Protein AF-A0A496NB08-F1 (afdb_monomer_lite)

Radius of gyration: 23.5 Å; chains: 1; bounding box: 58×47×60 Å

Secondary structure (DSSP, 8-state):
-EEEEEETTTTEEEEEEE-----BTTBS------EEEE-EEE-TT-PBPP-EETTEEPPSEEEE-SSEEEEEEE---S--EEE-SGGG-SSS-------HHHHHHHHHH-S-HHHHHHHHHHHHHHHHHHHHHHHHHTPPP---HHHHHHHHHHHHTGGG-HHHHHHHHSPPPHHHHHTT-SS--HHHHHHHHHHHHHHHHHHTHHHHHHHHHH----S---SHHHHHHHHHHHHHHHHHTTSTTHHHHHHHHHHH--SHHHHHHHHHHHHHTT-TTHHHHHHHHHHHHTT-HHHHHHHHHHHHT---TTHHHHHHHHTT-TT--TT-HHHHHH-

Structure (mmCIF, N/CA/C/O backbone):
data_AF-A0A496NB08-F1
#
_entry.id   AF-A0A496NB08-F1
#
loop_
_atom_site.group_PDB
_atom_site.id
_atom_site.type_symbol
_atom_site.label_atom_id
_atom_site.label_alt_id
_atom_site.label_comp_id
_atom_site.label_asym_id
_atom_site.label_entity_id
_atom_site.label_seq_id
_atom_site.pdbx_PDB_ins_code
_atom_site.Cartn_x
_atom_site.Cartn_y
_atom_site.Cartn_z
_atom_site.occupancy
_atom_site.B_iso_or_equiv
_atom_site.auth_seq_id
_atom_site.auth_comp_id
_atom_site.auth_asym_id
_atom_site.auth_atom_id
_atom_site.pdbx_PDB_model_num
ATOM 1 N N . LEU A 1 1 ? -13.925 -8.226 15.687 1.00 92.88 1 LEU A N 1
ATOM 2 C CA . LEU A 1 1 ? -15.132 -7.468 15.305 1.00 92.88 1 LEU A CA 1
ATOM 3 C C . LEU A 1 1 ? -15.251 -6.280 16.234 1.00 92.88 1 LEU A C 1
ATOM 5 O O . LEU A 1 1 ? -15.136 -6.459 17.442 1.00 92.88 1 LEU A O 1
ATOM 9 N N . ILE A 1 2 ? -15.440 -5.092 15.683 1.00 97.38 2 ILE A N 1
ATOM 10 C CA . ILE A 1 2 ? -15.660 -3.863 16.430 1.00 97.38 2 ILE A CA 1
ATOM 11 C C . ILE A 1 2 ? -16.890 -3.173 15.849 1.00 97.38 2 ILE A C 1
ATOM 13 O O . ILE A 1 2 ? -17.039 -3.076 14.635 1.00 97.38 2 ILE A O 1
ATOM 17 N N . SER A 1 3 ? -17.757 -2.681 16.725 1.00 97.69 3 SER A N 1
ATOM 18 C CA . SER A 1 3 ? -18.898 -1.839 16.368 1.00 97.69 3 SER A CA 1
ATOM 19 C C . SER A 1 3 ? -18.989 -0.658 17.321 1.00 97.69 3 SER A C 1
ATOM 21 O O . SER A 1 3 ? -18.541 -0.748 18.466 1.00 97.69 3 SER A O 1
ATOM 23 N N . ASP A 1 4 ? -19.612 0.430 16.883 1.00 97.81 4 ASP A N 1
ATOM 24 C CA . ASP A 1 4 ? -19.785 1.617 17.711 1.00 97.81 4 ASP A CA 1
ATOM 25 C C . ASP A 1 4 ? -21.228 2.110 17.805 1.00 97.81 4 ASP A C 1
ATOM 27 O O . ASP A 1 4 ? -22.105 1.737 17.025 1.00 97.81 4 ASP A O 1
ATOM 31 N N . ALA A 1 5 ? -21.464 2.945 18.814 1.00 97.88 5 ALA A N 1
ATOM 32 C CA . ALA A 1 5 ? -22.677 3.729 18.956 1.00 97.88 5 ALA A CA 1
ATOM 33 C C . ALA A 1 5 ? -22.344 5.093 19.566 1.00 97.88 5 ALA A C 1
ATOM 35 O O . ALA A 1 5 ? -21.491 5.202 20.449 1.00 97.88 5 ALA A O 1
ATOM 36 N N . TYR A 1 6 ? -23.047 6.132 19.124 1.00 98.19 6 TYR A N 1
ATOM 37 C CA . TYR A 1 6 ? -22.942 7.475 19.683 1.00 98.19 6 TYR A CA 1
ATOM 38 C C . TYR A 1 6 ? -24.300 7.931 20.220 1.00 98.19 6 TYR A C 1
ATOM 40 O O . TYR A 1 6 ? -25.293 7.894 19.496 1.00 98.19 6 TYR A O 1
ATOM 48 N N . ASP A 1 7 ? -24.327 8.349 21.484 1.00 97.94 7 ASP A N 1
ATOM 49 C CA . ASP A 1 7 ? -25.487 8.928 22.155 1.00 97.94 7 ASP A CA 1
ATOM 50 C C . ASP A 1 7 ? -25.305 10.446 22.267 1.00 97.94 7 ASP A C 1
ATOM 52 O O . ASP A 1 7 ? -24.472 10.942 23.031 1.00 97.94 7 ASP A O 1
ATOM 56 N N . GLU A 1 8 ? -26.087 11.190 21.486 1.00 96.50 8 GLU A N 1
ATOM 57 C CA . GLU A 1 8 ? -26.047 12.653 21.463 1.00 96.50 8 GLU A CA 1
ATOM 58 C C . GLU A 1 8 ? -26.630 13.276 22.740 1.00 96.50 8 GLU A C 1
ATOM 60 O O . GLU A 1 8 ? -26.201 14.358 23.130 1.00 96.50 8 GLU A O 1
ATOM 65 N N . GLN A 1 9 ? -27.564 12.604 23.426 1.00 97.12 9 GLN A N 1
ATOM 66 C CA . GLN A 1 9 ? -28.195 13.144 24.636 1.00 97.12 9 GLN A CA 1
ATOM 67 C C . GLN A 1 9 ? -27.240 13.112 25.826 1.00 97.12 9 GLN A C 1
ATOM 69 O O . GLN A 1 9 ? -27.248 14.025 26.651 1.00 97.12 9 GLN A O 1
ATOM 74 N N . THR A 1 10 ? -26.424 12.061 25.919 1.00 96.75 10 THR A N 1
ATOM 75 C CA . THR A 1 10 ? -25.447 11.901 27.005 1.00 96.75 10 THR A CA 1
ATOM 76 C C . THR A 1 10 ? -24.029 12.297 26.600 1.00 96.75 10 THR A C 1
ATOM 78 O O . THR A 1 10 ? -23.138 12.298 27.448 1.00 96.75 10 THR A O 1
ATOM 81 N N . HIS A 1 11 ? -23.809 12.640 25.326 1.00 97.62 11 HIS A N 1
ATOM 82 C CA . HIS A 1 11 ? -22.488 12.880 24.739 1.00 97.62 11 HIS A CA 1
ATOM 83 C C . HIS A 1 11 ? -21.520 11.715 24.999 1.00 97.62 11 HIS A C 1
ATOM 85 O O . HIS A 1 11 ? -20.363 11.917 25.386 1.00 97.62 11 HIS A O 1
ATOM 91 N N . THR A 1 12 ? -22.016 10.490 24.799 1.00 98.19 12 THR A N 1
ATOM 92 C CA . THR A 1 12 ? -21.285 9.247 25.067 1.00 98.19 12 THR A CA 1
ATOM 93 C C . THR A 1 12 ? -21.038 8.483 23.777 1.00 98.19 12 THR A C 1
ATOM 95 O O . THR A 1 12 ? -21.970 8.138 23.054 1.00 98.19 12 THR A O 1
ATOM 98 N N . TYR A 1 13 ? -19.778 8.159 23.510 1.00 98.56 13 TYR A N 1
ATOM 99 C CA . TYR A 1 13 ? -19.390 7.226 22.460 1.00 98.56 13 TYR A CA 1
ATOM 100 C C . TYR A 1 13 ? -19.067 5.864 23.078 1.00 98.56 13 TYR A C 1
ATOM 102 O O . TYR A 1 13 ? -18.322 5.790 24.054 1.00 98.56 13 TYR A O 1
ATOM 110 N N . ARG A 1 14 ? -19.633 4.788 22.528 1.00 98.50 14 ARG A N 1
ATOM 111 C CA . ARG A 1 14 ? -19.424 3.412 22.990 1.00 98.50 14 ARG A CA 1
ATOM 112 C C . ARG A 1 14 ? -18.753 2.601 21.898 1.00 98.50 14 ARG A C 1
ATOM 114 O O . ARG A 1 14 ? -19.282 2.514 20.793 1.00 98.50 14 ARG A O 1
ATOM 121 N N . LEU A 1 15 ? -17.640 1.960 22.233 1.00 98.38 15 LEU A N 1
ATOM 122 C CA . LEU A 1 15 ? -16.947 1.014 21.369 1.00 98.38 15 LEU A CA 1
ATOM 123 C C . LEU A 1 15 ? -17.154 -0.399 21.914 1.00 98.38 15 LEU A C 1
ATOM 125 O O . LEU A 1 15 ? -16.697 -0.713 23.011 1.00 98.38 15 LEU A O 1
ATOM 129 N N . THR A 1 16 ? -17.842 -1.245 21.155 1.00 98.44 16 THR A N 1
ATOM 130 C CA . THR A 1 16 ? -17.985 -2.672 21.467 1.00 98.44 16 THR A CA 1
ATOM 131 C C . THR A 1 16 ? -16.906 -3.436 20.717 1.00 98.44 16 THR A C 1
ATOM 133 O O . THR A 1 16 ? -16.830 -3.353 19.492 1.00 98.44 16 THR A O 1
ATOM 136 N N . VAL A 1 17 ? -16.062 -4.158 21.447 1.00 98.44 17 VAL A N 1
ATOM 137 C CA . VAL A 1 17 ? -14.905 -4.878 20.914 1.00 98.44 17 VAL A CA 1
ATOM 138 C C . VAL A 1 17 ? -15.045 -6.359 21.229 1.00 98.44 17 VAL A C 1
ATOM 140 O O . VAL A 1 17 ? -15.165 -6.739 22.394 1.00 98.44 17 VAL A O 1
ATOM 143 N N . SER A 1 18 ? -14.964 -7.186 20.189 1.00 98.06 18 SER A N 1
ATOM 144 C CA . SER A 1 18 ? -14.981 -8.642 20.303 1.00 98.06 18 SER A CA 1
ATOM 145 C C . SER A 1 18 ? -13.730 -9.273 19.695 1.00 98.06 18 SER A C 1
ATOM 147 O O . SER A 1 18 ? -13.356 -8.964 18.553 1.00 98.06 18 SER A O 1
ATOM 149 N N . GLN A 1 19 ? -13.122 -10.212 20.425 1.00 97.81 19 GLN A N 1
ATOM 150 C CA . GLN A 1 19 ? -11.953 -10.976 19.981 1.00 97.81 19 GLN A CA 1
ATOM 151 C C . GLN A 1 19 ? -12.282 -12.446 19.701 1.00 97.81 19 GLN A C 1
ATOM 153 O O . GLN A 1 19 ? -13.112 -13.073 20.359 1.00 97.81 19 GLN A O 1
ATOM 158 N N . SER A 1 20 ? -11.603 -13.015 18.705 1.00 96.25 20 SER A N 1
ATOM 159 C CA . SER A 1 20 ? -11.692 -14.432 18.366 1.00 96.25 20 SER A CA 1
ATOM 160 C C . SER A 1 20 ? -10.424 -14.875 17.643 1.00 96.25 20 SER A C 1
ATOM 162 O O . SER A 1 20 ? -9.898 -14.143 16.807 1.00 96.25 20 SER A O 1
ATOM 164 N N . THR A 1 21 ? -9.945 -16.081 17.947 1.00 96.31 21 THR A N 1
ATOM 165 C CA . THR A 1 21 ? -8.880 -16.748 17.189 1.00 96.31 21 THR A CA 1
ATOM 166 C C . THR A 1 21 ? -9.457 -18.033 16.594 1.00 96.31 21 THR A C 1
ATOM 168 O O . THR A 1 21 ? -9.909 -18.886 17.361 1.00 96.31 21 THR A O 1
ATOM 171 N N . PRO A 1 22 ? -9.476 -18.199 15.258 1.00 94.12 22 PRO A N 1
ATOM 172 C CA . PRO A 1 22 ? -9.907 -19.448 14.638 1.00 94.12 22 PRO A CA 1
ATOM 173 C C . PRO A 1 22 ? -9.027 -20.641 15.063 1.00 94.12 22 PRO A C 1
ATOM 175 O O . PRO A 1 22 ? -7.833 -20.454 15.321 1.00 94.12 22 PRO A O 1
ATOM 178 N N . PRO A 1 23 ? -9.573 -21.871 15.105 1.00 96.44 23 PRO A N 1
ATOM 179 C CA . PRO A 1 23 ? -8.773 -23.082 15.265 1.00 96.44 23 PRO A CA 1
ATOM 180 C C . PRO A 1 23 ? -7.655 -23.164 14.219 1.00 96.44 23 PRO A C 1
ATOM 182 O O . PRO A 1 23 ? -7.859 -22.815 13.054 1.00 96.44 23 PRO A O 1
ATOM 185 N N . THR A 1 24 ? -6.486 -23.652 14.626 1.00 96.06 24 THR A N 1
ATOM 186 C CA . THR A 1 24 ? -5.351 -23.924 13.731 1.00 96.06 24 THR A CA 1
ATOM 187 C C . THR A 1 24 ? -5.074 -25.426 13.691 1.00 96.06 24 THR A C 1
ATOM 189 O O . THR A 1 24 ? -5.509 -26.162 14.574 1.00 96.06 24 THR A O 1
ATOM 192 N N . ALA A 1 25 ? -4.366 -25.905 12.662 1.00 96.06 25 ALA A N 1
ATOM 193 C CA . ALA A 1 25 ? -4.104 -27.339 12.473 1.00 96.06 25 ALA A CA 1
ATOM 194 C C . ALA A 1 25 ? -3.398 -27.996 13.675 1.00 96.06 25 ALA A C 1
ATOM 196 O O . ALA A 1 25 ? -3.601 -29.174 13.955 1.00 96.06 25 ALA A O 1
ATOM 197 N N . ASP A 1 26 ? -2.580 -27.222 14.380 1.00 96.06 26 ASP A N 1
ATOM 198 C CA . ASP A 1 26 ? -1.818 -27.605 15.564 1.00 96.06 26 ASP A CA 1
ATOM 199 C C . ASP A 1 26 ? -2.568 -27.365 16.887 1.00 96.06 26 ASP A C 1
ATOM 201 O O . ASP A 1 26 ? -2.178 -27.915 17.916 1.00 96.06 26 ASP A O 1
ATOM 205 N N . GLN A 1 27 ? -3.645 -26.571 16.888 1.00 95.81 27 GLN A N 1
ATOM 206 C CA . GLN A 1 27 ? -4.357 -26.204 18.109 1.00 95.81 27 GLN A CA 1
ATOM 207 C C . GLN A 1 27 ? -5.834 -25.881 17.848 1.00 95.81 27 GLN A C 1
ATOM 209 O O . GLN A 1 27 ? -6.186 -24.826 17.312 1.00 95.81 27 GLN A O 1
ATOM 214 N N . MET A 1 28 ? -6.709 -26.766 18.329 1.00 95.00 28 MET A N 1
ATOM 215 C CA . MET A 1 28 ? -8.161 -26.615 18.198 1.00 95.00 28 MET A CA 1
ATOM 216 C C . MET A 1 28 ? -8.767 -25.669 19.241 1.00 95.00 28 MET A C 1
ATOM 218 O O . MET A 1 28 ? -9.646 -24.876 18.913 1.00 95.00 28 MET A O 1
ATOM 222 N N . GLU A 1 29 ? -8.299 -25.737 20.489 1.00 95.06 29 GLU A N 1
ATOM 223 C CA . GLU A 1 29 ? -8.791 -24.893 21.582 1.00 95.06 29 GLU A CA 1
ATOM 224 C C . GLU A 1 29 ? -8.018 -23.575 21.642 1.00 95.06 29 GLU A C 1
ATOM 226 O O . GLU A 1 29 ? -6.793 -23.564 21.784 1.00 95.06 29 GLU A O 1
ATOM 231 N N . LYS A 1 30 ? -8.738 -22.454 21.557 1.00 95.69 30 LYS A N 1
ATOM 232 C CA . LYS A 1 30 ? -8.179 -21.101 21.638 1.00 95.69 30 LYS A CA 1
ATOM 233 C C . LYS A 1 30 ? -8.737 -20.382 22.863 1.00 95.69 30 LYS A C 1
ATOM 235 O O . LYS A 1 30 ? -9.889 -20.588 23.239 1.00 95.69 30 LYS A O 1
ATOM 240 N N . VAL A 1 31 ? -7.911 -19.540 23.473 1.00 95.56 31 VAL A N 1
ATOM 241 C CA . VAL A 1 31 ? -8.273 -18.710 24.630 1.00 95.56 31 VAL A CA 1
ATOM 242 C C . VAL A 1 31 ? -8.265 -17.238 24.236 1.00 95.56 31 VAL A C 1
ATOM 244 O O . VAL A 1 31 ? -7.607 -16.861 23.265 1.00 95.56 31 VAL A O 1
ATOM 247 N N . ASN A 1 32 ? -8.980 -16.412 24.999 1.00 96.75 32 ASN A N 1
ATOM 248 C CA . ASN A 1 32 ? -8.877 -14.964 24.861 1.00 96.75 32 ASN A CA 1
ATOM 249 C C . ASN A 1 32 ? -7.463 -14.513 25.231 1.00 96.75 32 ASN A C 1
ATOM 251 O O . ASN A 1 32 ? -6.857 -15.030 26.174 1.00 96.75 32 ASN A O 1
ATOM 255 N N . LEU A 1 33 ? -6.955 -13.544 24.484 1.00 97.94 33 LEU A N 1
ATOM 256 C CA . LEU A 1 33 ? -5.667 -12.919 24.722 1.00 97.94 33 LEU A CA 1
ATOM 257 C C . LEU A 1 33 ? -5.872 -11.578 25.426 1.00 97.94 33 LEU A C 1
ATOM 259 O O . LEU A 1 33 ? -6.964 -11.007 25.429 1.00 97.94 33 LEU A O 1
ATOM 263 N N . HIS A 1 34 ? -4.793 -11.059 26.002 1.00 98.44 34 HIS A N 1
ATOM 264 C CA . HIS A 1 34 ? -4.724 -9.662 26.406 1.00 98.44 34 HIS A CA 1
ATOM 265 C C . HIS A 1 34 ? -4.228 -8.853 25.207 1.00 98.44 34 HIS A C 1
ATOM 267 O O . HIS A 1 34 ? -3.044 -8.879 24.878 1.00 98.44 34 HIS A O 1
ATOM 273 N N . ILE A 1 35 ? -5.151 -8.169 24.538 1.00 98.50 35 ILE A N 1
ATOM 274 C CA . ILE A 1 35 ? -4.894 -7.380 23.334 1.00 98.50 35 ILE A CA 1
ATOM 275 C C . ILE A 1 35 ? -4.836 -5.894 23.730 1.00 98.50 35 ILE A C 1
ATOM 277 O O . ILE A 1 35 ? -5.859 -5.340 24.143 1.00 98.50 35 ILE A O 1
ATOM 281 N N . PRO A 1 36 ? -3.673 -5.226 23.628 1.00 98.38 36 PRO A N 1
ATOM 282 C CA . PRO A 1 36 ? -3.598 -3.774 23.748 1.00 98.38 36 PRO A CA 1
ATOM 283 C C . PRO A 1 36 ? -4.149 -3.131 22.469 1.00 98.38 36 PRO A C 1
ATOM 285 O O . PRO A 1 36 ? -3.531 -3.206 21.412 1.00 98.38 36 PRO A O 1
ATOM 288 N N . LEU A 1 37 ? -5.322 -2.506 22.560 1.00 98.31 37 LEU A N 1
ATOM 289 C CA . LEU A 1 37 ? -5.963 -1.814 21.444 1.00 98.31 37 LEU A CA 1
ATOM 290 C C . LEU A 1 37 ? -5.764 -0.306 21.602 1.00 98.31 37 LEU A C 1
ATOM 292 O O . LEU A 1 37 ? -6.499 0.350 22.341 1.00 98.31 37 LEU A O 1
ATOM 296 N N . LYS A 1 38 ? -4.764 0.249 20.915 1.00 98.38 38 LYS A N 1
ATOM 297 C CA . LYS A 1 38 ? -4.526 1.696 20.890 1.00 98.38 38 LYS A CA 1
ATOM 298 C C . LYS A 1 38 ? -5.531 2.388 19.969 1.00 98.38 38 LYS A C 1
ATOM 300 O O . LYS A 1 38 ? -5.698 1.965 18.825 1.00 98.38 38 LYS A O 1
ATOM 305 N N . ILE A 1 39 ? -6.178 3.447 20.449 1.00 98.12 39 ILE A N 1
ATOM 306 C CA . ILE A 1 39 ? -7.206 4.188 19.713 1.00 98.12 39 ILE A CA 1
ATOM 307 C C . ILE A 1 39 ? -6.977 5.703 19.749 1.00 98.12 39 ILE A C 1
ATOM 309 O O . ILE A 1 39 ? -6.300 6.239 20.622 1.00 98.12 39 ILE A O 1
ATOM 313 N N . ALA A 1 40 ? -7.610 6.419 18.830 1.00 98.00 40 ALA A N 1
ATOM 314 C CA . ALA A 1 40 ? -7.871 7.847 18.955 1.00 98.00 40 ALA A CA 1
ATOM 315 C C . ALA A 1 40 ? -9.256 8.167 18.384 1.00 98.00 40 ALA A C 1
ATOM 317 O O . ALA A 1 40 ? -9.752 7.452 17.519 1.00 98.00 40 ALA A O 1
ATOM 318 N N . LEU A 1 41 ? -9.888 9.236 18.863 1.00 97.94 41 LEU A N 1
ATOM 319 C CA . LEU A 1 41 ? -11.175 9.709 18.353 1.00 97.94 41 LEU A CA 1
ATOM 320 C C . LEU A 1 41 ? -10.983 11.107 17.770 1.00 97.94 41 LEU A C 1
ATOM 322 O O . LEU A 1 41 ? -10.369 11.951 18.419 1.00 97.94 41 LEU A O 1
ATOM 326 N N . TYR A 1 42 ? -11.516 11.357 16.580 1.00 97.56 42 TYR A N 1
ATOM 327 C CA . TYR A 1 42 ? -11.466 12.658 15.909 1.00 97.56 42 TYR A CA 1
ATOM 328 C C . TYR A 1 42 ? -12.882 13.186 15.688 1.00 97.56 42 TYR A C 1
ATOM 330 O O . TYR A 1 42 ? -13.784 12.404 15.410 1.00 97.56 42 TYR A O 1
ATOM 338 N N . ASP A 1 43 ? -13.112 14.491 15.811 1.00 94.69 43 ASP A N 1
ATOM 339 C CA . ASP A 1 43 ? -14.387 15.078 15.380 1.00 94.69 43 ASP A CA 1
ATOM 340 C C . ASP A 1 43 ? -14.436 15.273 13.852 1.00 94.69 43 ASP A C 1
ATOM 342 O O . ASP A 1 43 ? -13.456 15.063 13.137 1.00 94.69 43 ASP A O 1
ATOM 346 N N . ALA A 1 44 ? -15.581 15.731 13.341 1.00 90.00 44 ALA A N 1
ATOM 347 C CA . ALA A 1 44 ? -15.776 16.008 11.915 1.00 90.00 44 ALA A CA 1
ATOM 348 C C . ALA A 1 44 ? -14.843 17.100 11.343 1.00 90.00 44 ALA A C 1
ATOM 350 O O . ALA A 1 44 ? -14.760 17.260 10.127 1.00 90.00 44 ALA A O 1
ATOM 351 N N . LYS A 1 45 ? -14.162 17.876 12.197 1.00 91.31 45 LYS A N 1
ATOM 352 C CA . LYS A 1 45 ? -13.180 18.898 11.807 1.00 91.31 45 LYS A CA 1
ATOM 353 C C . LYS A 1 45 ? -11.738 18.396 11.924 1.00 91.31 45 LYS A C 1
ATOM 355 O O . LYS A 1 45 ? -10.824 19.163 11.634 1.00 91.31 45 LYS A O 1
ATOM 360 N N . GLY A 1 46 ? -11.537 17.145 12.340 1.00 92.12 46 GLY A N 1
ATOM 361 C CA . GLY A 1 46 ? -10.219 16.559 12.548 1.00 92.12 46 GLY A CA 1
ATOM 362 C C . GLY A 1 46 ? -9.603 16.854 13.914 1.00 92.12 46 GLY A C 1
ATOM 363 O O . GLY A 1 46 ? -8.435 16.549 14.126 1.00 92.12 46 GLY A O 1
ATOM 364 N N . THR A 1 47 ? -10.345 17.431 14.862 1.00 95.44 47 THR A N 1
ATOM 365 C CA . THR A 1 47 ? -9.817 17.685 16.207 1.00 95.44 47 THR A CA 1
ATOM 366 C C . THR A 1 47 ? -9.788 16.384 16.994 1.00 95.44 47 THR A C 1
ATOM 368 O O . THR A 1 47 ? -10.833 15.755 17.196 1.00 95.44 47 THR A O 1
ATOM 371 N N . LYS A 1 48 ? -8.611 15.994 17.492 1.00 96.50 48 LYS A N 1
ATOM 372 C CA . LYS A 1 48 ? -8.478 14.848 18.393 1.00 96.50 48 LYS A CA 1
ATOM 373 C C . LYS A 1 48 ? -9.239 15.098 19.699 1.00 96.50 48 LYS A C 1
ATOM 375 O O . LYS A 1 48 ? -9.032 16.106 20.373 1.00 96.50 48 LYS A O 1
ATOM 380 N N . GLN A 1 49 ? -10.114 14.167 20.053 1.00 96.69 49 GLN A N 1
ATOM 381 C CA . GLN A 1 49 ? -10.940 14.214 21.252 1.00 96.69 49 GLN A CA 1
ATOM 382 C C . GLN A 1 49 ? -10.187 13.635 22.452 1.00 96.69 49 GLN A C 1
ATOM 384 O O . GLN A 1 49 ? -9.406 12.687 22.332 1.00 96.69 49 GLN A O 1
ATOM 389 N N . MET A 1 50 ? -10.453 14.193 23.631 1.00 96.81 50 MET A N 1
ATOM 390 C CA . MET A 1 50 ? -9.936 13.661 24.887 1.00 96.81 50 MET A CA 1
ATOM 391 C C . MET A 1 50 ? -10.723 12.407 25.281 1.00 96.81 50 MET A C 1
ATOM 393 O O . MET A 1 50 ? -11.951 12.432 25.332 1.00 96.81 50 MET A O 1
ATOM 397 N N . LEU A 1 51 ? -10.018 11.315 25.577 1.00 97.94 51 LEU A N 1
ATOM 398 C CA . LEU A 1 51 ? -10.637 10.078 26.047 1.00 97.94 51 LEU A CA 1
ATOM 399 C C . LEU A 1 51 ? -10.857 10.182 27.553 1.00 97.94 51 LEU A C 1
ATOM 401 O O . LEU A 1 51 ? -9.898 10.290 28.313 1.00 97.94 51 LEU A O 1
ATOM 405 N N . GLN A 1 52 ? -12.109 10.167 27.990 1.00 97.38 52 GLN A N 1
ATOM 406 C CA . GLN A 1 52 ? -12.450 10.293 29.404 1.00 97.38 52 GLN A CA 1
ATOM 407 C C . GLN A 1 52 ? -13.706 9.498 29.745 1.00 97.38 52 GLN A C 1
ATOM 409 O O . GLN A 1 52 ? -14.561 9.290 28.888 1.00 97.38 52 GLN A O 1
ATOM 414 N N . HIS A 1 53 ? -13.859 9.126 31.009 1.00 96.50 53 HIS A N 1
ATOM 415 C CA . HIS A 1 53 ? -15.081 8.533 31.540 1.00 96.50 53 HIS A CA 1
ATOM 416 C C . HIS A 1 53 ? -15.417 9.207 32.869 1.00 96.50 53 HIS A C 1
ATOM 418 O O . HIS A 1 53 ? -14.597 9.254 33.779 1.00 96.50 53 HIS A O 1
ATOM 424 N N . ASN A 1 54 ? -16.612 9.796 32.964 1.00 93.62 54 ASN A N 1
ATOM 425 C CA . ASN A 1 54 ? -17.042 10.605 34.117 1.00 93.62 54 ASN A CA 1
ATOM 426 C C . ASN A 1 54 ? -16.055 11.723 34.525 1.00 93.62 54 ASN A C 1
ATOM 428 O O . ASN A 1 54 ? -15.940 12.059 35.700 1.00 93.62 54 ASN A O 1
ATOM 432 N N . GLY A 1 55 ? -15.364 12.318 33.546 1.00 91.75 55 GLY A N 1
ATOM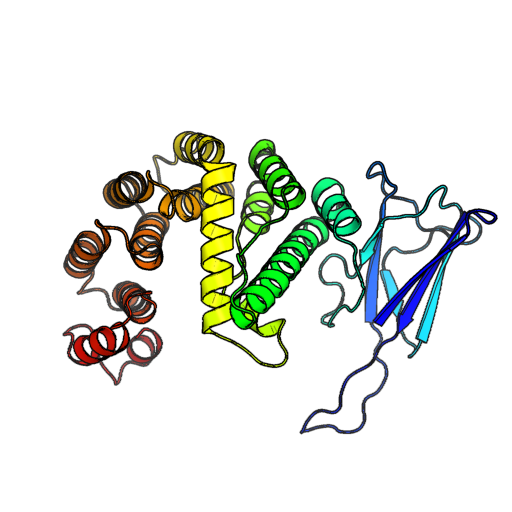 433 C CA . GLY A 1 55 ? -14.395 13.401 33.758 1.00 91.75 55 GLY A CA 1
ATOM 434 C C . GLY A 1 55 ? -12.983 12.939 34.133 1.00 91.75 55 GLY A C 1
ATOM 435 O O . GLY A 1 55 ? -12.088 13.773 34.245 1.00 91.75 55 GLY A O 1
ATOM 436 N N . GLU A 1 56 ? -12.757 11.635 34.293 1.00 96.31 56 GLU A N 1
ATOM 437 C CA . GLU A 1 56 ? -11.423 11.067 34.494 1.00 96.31 56 GLU A CA 1
ATOM 438 C C . GLU A 1 56 ? -10.787 10.717 33.149 1.00 96.31 56 GLU A C 1
ATOM 440 O O . GLU A 1 56 ? -11.427 10.098 32.298 1.00 96.31 56 GLU A O 1
ATOM 445 N N . LEU A 1 57 ? -9.524 11.106 32.958 1.00 96.88 57 LEU A N 1
ATOM 446 C CA . LEU A 1 57 ? -8.773 10.816 31.738 1.00 96.88 57 LEU A CA 1
ATOM 447 C C . LEU A 1 57 ? -8.513 9.308 31.617 1.00 96.88 57 LEU A C 1
ATOM 449 O O . LEU A 1 57 ? -8.006 8.679 32.547 1.00 96.88 57 LEU A O 1
ATOM 453 N N . LEU A 1 58 ? -8.813 8.747 30.449 1.00 96.81 58 LEU A N 1
ATOM 454 C CA . LEU A 1 58 ? -8.524 7.360 30.108 1.00 96.81 58 LEU A CA 1
ATOM 455 C C . LEU A 1 58 ? -7.225 7.252 29.304 1.00 96.81 58 LEU A C 1
ATOM 457 O O . LEU A 1 58 ? -6.841 8.167 28.576 1.00 96.81 58 LEU A O 1
ATOM 461 N N . SER A 1 59 ? -6.567 6.095 29.408 1.00 96.94 59 SER A N 1
ATOM 462 C CA . SER A 1 59 ? -5.498 5.732 28.476 1.00 96.94 59 SER A CA 1
ATOM 463 C C . SER A 1 59 ? -6.065 5.554 27.066 1.00 96.94 59 SER A C 1
ATOM 465 O O . SER A 1 59 ? -7.185 5.078 26.889 1.00 96.94 59 SER A O 1
ATOM 467 N N . ASP A 1 60 ? -5.263 5.899 26.062 1.00 96.69 60 ASP A N 1
ATOM 468 C CA . ASP A 1 60 ? -5.535 5.610 24.658 1.00 96.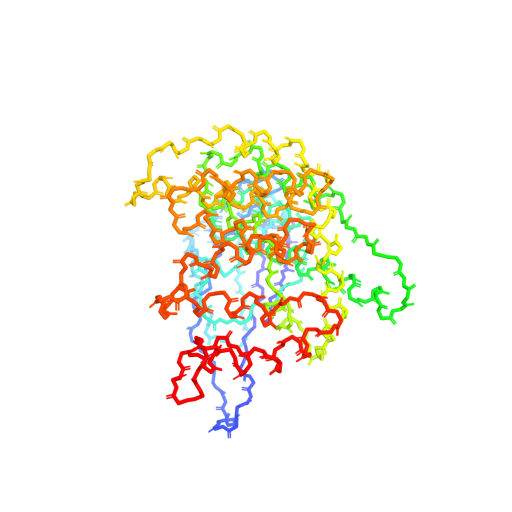69 60 ASP A CA 1
ATOM 469 C C . ASP A 1 60 ? -5.267 4.148 24.280 1.00 96.69 60 ASP A C 1
ATOM 471 O O . ASP A 1 60 ? -5.602 3.749 23.171 1.00 96.69 60 ASP A O 1
ATOM 475 N N . VAL A 1 61 ? -4.721 3.335 25.192 1.00 98.38 61 VAL A N 1
ATOM 476 C CA . VAL A 1 61 ? -4.520 1.892 25.022 1.00 98.38 61 VAL A CA 1
ATOM 477 C C . VAL A 1 61 ? -5.561 1.132 25.843 1.00 98.38 61 VAL A C 1
ATOM 479 O O . VAL A 1 61 ? -5.467 1.019 27.067 1.00 98.38 61 VAL A O 1
ATOM 482 N N . LEU A 1 62 ? -6.559 0.584 25.155 1.00 98.31 62 LEU A N 1
ATOM 483 C CA . LEU A 1 62 ? -7.623 -0.209 25.758 1.00 98.31 62 LEU A CA 1
ATOM 484 C C . LEU A 1 62 ? -7.136 -1.639 26.015 1.00 98.31 62 LEU A C 1
ATOM 486 O O . LEU A 1 62 ? -6.536 -2.272 25.147 1.00 98.31 62 LEU A O 1
ATOM 490 N N . ASN A 1 63 ? -7.418 -2.166 27.205 1.00 98.44 63 ASN A N 1
ATOM 491 C CA . ASN A 1 63 ? -7.077 -3.540 27.572 1.00 98.44 63 ASN A CA 1
ATOM 492 C C . ASN A 1 63 ? -8.220 -4.477 27.182 1.00 98.44 63 ASN A C 1
ATOM 494 O O . ASN A 1 63 ? -9.155 -4.658 27.959 1.00 98.44 63 ASN A O 1
ATOM 498 N N . VAL A 1 64 ? -8.144 -5.065 25.988 1.00 98.38 64 VAL A N 1
ATOM 499 C CA . VAL A 1 64 ? -9.142 -6.026 25.511 1.00 98.38 64 VAL A CA 1
ATOM 500 C C . VAL A 1 64 ? -8.754 -7.417 26.013 1.00 98.38 64 VAL A C 1
ATOM 502 O O . VAL A 1 64 ? -7.803 -8.023 25.523 1.00 98.38 64 VAL A O 1
ATOM 505 N N . THR A 1 65 ? -9.443 -7.903 27.039 1.00 98.12 65 THR A N 1
ATOM 506 C CA . THR A 1 65 ? -9.111 -9.134 27.780 1.00 98.12 65 THR A CA 1
ATOM 507 C C . THR A 1 65 ? -10.240 -10.159 27.781 1.00 98.12 65 THR A C 1
ATOM 509 O O . THR A 1 65 ? -9.988 -11.359 27.905 1.00 98.12 65 THR A O 1
ATOM 512 N N . GLU A 1 66 ? -11.487 -9.718 27.622 1.00 98.06 66 GLU A N 1
ATOM 513 C CA . GLU A 1 66 ? -12.636 -10.616 27.517 1.00 98.06 66 GLU A CA 1
ATOM 514 C C . GLU A 1 66 ? -13.012 -10.844 26.054 1.00 98.06 66 GLU A C 1
ATOM 516 O O . GLU A 1 66 ? -12.462 -10.232 25.137 1.00 98.06 66 GLU A O 1
ATOM 521 N N . LYS A 1 67 ? -13.945 -11.776 25.841 1.00 97.19 67 LYS A N 1
ATOM 522 C CA . LYS A 1 67 ? -14.432 -12.126 24.508 1.00 97.19 67 LYS A CA 1
ATOM 523 C C . LYS A 1 67 ? -15.162 -10.952 23.861 1.00 97.19 67 LYS A C 1
ATOM 525 O O . LYS A 1 67 ? -14.946 -10.709 22.681 1.00 97.19 67 LYS A O 1
ATOM 530 N N . ASP A 1 68 ? -15.994 -10.270 24.643 1.00 98.00 68 ASP A N 1
ATOM 531 C CA . ASP A 1 68 ? -16.856 -9.160 24.251 1.00 98.00 68 ASP A CA 1
ATOM 532 C C . ASP A 1 68 ? -16.767 -8.095 25.356 1.00 98.00 68 ASP A C 1
ATOM 534 O O . ASP A 1 68 ? -17.054 -8.399 26.512 1.00 98.00 68 ASP A O 1
ATOM 538 N N . GLN A 1 69 ? -16.338 -6.873 25.032 1.00 98.12 69 GLN A N 1
ATOM 539 C CA . GLN A 1 69 ? -16.187 -5.769 25.992 1.00 98.12 69 GLN A CA 1
ATOM 540 C C . GLN A 1 69 ? -16.691 -4.455 25.410 1.00 98.12 69 GLN A C 1
ATOM 542 O O . GLN A 1 69 ? -16.618 -4.229 24.204 1.00 98.12 69 GLN A O 1
ATOM 547 N N . VAL A 1 70 ? -17.175 -3.570 26.281 1.00 98.38 70 VAL A N 1
ATOM 548 C CA . VAL A 1 70 ? -17.619 -2.224 25.910 1.00 98.38 70 VAL A CA 1
ATOM 549 C C . VAL A 1 70 ? -16.737 -1.195 26.601 1.00 98.38 70 VAL A C 1
ATOM 551 O O . VAL A 1 70 ? -16.552 -1.245 27.815 1.00 98.38 70 VAL A O 1
ATOM 554 N N . PHE A 1 71 ? -16.228 -0.245 25.822 1.00 98.31 71 PHE A N 1
ATOM 555 C CA . PHE A 1 71 ? -15.497 0.921 26.306 1.00 98.31 71 PHE A CA 1
ATOM 556 C C . PHE A 1 71 ? -16.337 2.174 26.055 1.00 98.31 71 PHE A C 1
ATOM 558 O O . PHE A 1 71 ? -16.766 2.415 24.925 1.00 98.31 71 PHE A O 1
ATOM 565 N N . GLU A 1 72 ? -16.586 2.959 27.102 1.00 98.12 72 GLU A N 1
ATOM 566 C CA . GLU A 1 72 ? -17.391 4.181 27.032 1.00 98.12 72 GLU A CA 1
ATOM 567 C C . GLU A 1 72 ? -16.519 5.428 27.193 1.00 98.12 72 GLU A C 1
ATOM 569 O O . GLU A 1 72 ? -15.675 5.508 28.087 1.00 98.12 72 GLU A O 1
ATOM 574 N N . PHE A 1 73 ? -16.762 6.420 26.339 1.00 98.44 73 PHE A N 1
ATOM 575 C CA . PHE A 1 73 ? -16.062 7.700 26.326 1.00 98.44 73 PHE A CA 1
ATOM 576 C C . PHE A 1 73 ? -17.083 8.832 26.458 1.00 98.44 73 PHE A C 1
ATOM 578 O O . PHE A 1 73 ? -17.998 8.945 25.643 1.00 98.44 73 PHE A O 1
ATOM 585 N N . HIS A 1 74 ? -16.953 9.652 27.500 1.00 98.06 74 HIS A N 1
ATOM 586 C CA . HIS A 1 74 ? -17.892 10.718 27.864 1.00 98.06 74 HIS A CA 1
ATOM 587 C C . HIS A 1 74 ? -17.411 12.092 27.388 1.00 98.06 74 HIS A C 1
ATOM 589 O O . HIS A 1 74 ? -16.216 12.340 27.233 1.00 98.06 74 HIS A O 1
ATOM 595 N N . GLY A 1 75 ? -18.345 13.029 27.219 1.00 96.75 75 GLY A N 1
ATOM 596 C CA . GLY A 1 75 ? -18.034 14.398 26.797 1.00 96.75 75 GLY A CA 1
ATOM 597 C C . GLY A 1 75 ? -17.552 14.480 25.349 1.00 96.75 75 GLY A C 1
ATOM 598 O O . GLY A 1 75 ? -16.716 15.319 25.024 1.00 96.75 75 GLY A O 1
ATOM 599 N N . ILE A 1 76 ? -18.068 13.597 24.496 1.00 97.44 76 ILE A N 1
ATOM 600 C CA . ILE A 1 76 ? -17.827 13.590 23.056 1.00 97.44 76 ILE A CA 1
ATOM 601 C C . ILE A 1 76 ? -18.976 14.367 22.397 1.00 97.44 76 ILE A C 1
ATOM 603 O O . ILE A 1 76 ? -20.097 13.870 22.317 1.00 97.44 76 ILE A O 1
ATOM 607 N N . TYR A 1 77 ? -18.732 15.608 21.965 1.00 94.75 77 TYR A N 1
ATOM 608 C CA . TYR A 1 77 ? -19.768 16.553 21.495 1.00 94.75 77 TYR A CA 1
ATOM 609 C C . TYR A 1 77 ? -19.973 16.519 19.968 1.00 94.75 77 TYR A C 1
ATOM 611 O O . TYR A 1 77 ? -19.970 17.544 19.289 1.00 94.75 77 TYR A O 1
ATOM 619 N N . GLY A 1 78 ? -20.124 15.312 19.432 1.00 94.69 78 GLY A N 1
ATOM 620 C CA . GLY A 1 78 ? -20.399 15.002 18.031 1.00 94.69 78 GLY A CA 1
ATOM 621 C C . GLY A 1 78 ? -19.962 13.571 17.725 1.00 94.69 78 GLY A C 1
ATOM 622 O O . GLY A 1 78 ? -19.076 13.056 18.401 1.00 94.69 78 GLY A O 1
ATOM 623 N N . ARG A 1 79 ? -20.560 12.907 16.728 1.00 96.12 79 ARG A N 1
ATOM 624 C CA . ARG A 1 79 ? -20.153 11.535 16.378 1.00 96.12 79 ARG A CA 1
ATOM 625 C C . ARG A 1 79 ? -18.679 11.531 15.936 1.00 96.12 79 ARG A C 1
ATOM 627 O O . ARG A 1 79 ? -18.366 12.220 14.963 1.00 96.12 79 ARG A O 1
ATOM 634 N N . PRO A 1 80 ? -17.784 10.795 16.621 1.00 97.25 80 PRO A N 1
ATOM 635 C CA . PRO A 1 80 ? -16.371 10.805 16.282 1.00 97.25 80 PRO A CA 1
ATOM 636 C C . PRO A 1 80 ? -16.054 9.847 15.127 1.00 97.25 80 PRO A C 1
ATOM 638 O O . PRO A 1 80 ? -16.799 8.908 14.847 1.00 97.25 80 PRO A O 1
ATOM 641 N N . ILE A 1 81 ? -14.900 10.062 14.503 1.00 97.94 81 ILE A N 1
ATOM 642 C CA . ILE A 1 81 ? -14.224 9.134 13.600 1.00 97.94 81 ILE A CA 1
ATOM 643 C C . ILE A 1 81 ? -13.157 8.396 14.424 1.00 97.94 81 ILE A C 1
ATOM 645 O O . ILE A 1 81 ? -12.224 9.045 14.916 1.00 97.94 81 ILE A O 1
ATOM 649 N N . PRO A 1 82 ? -13.275 7.073 14.628 1.00 97.88 82 PRO A N 1
ATOM 650 C CA . PRO A 1 82 ? -12.301 6.326 15.412 1.00 97.88 82 PRO A CA 1
ATOM 651 C C . PRO A 1 82 ? -11.086 5.928 14.566 1.00 97.88 82 PRO A C 1
ATOM 653 O O . PRO A 1 82 ? -11.228 5.252 13.555 1.00 97.88 82 PRO A O 1
ATOM 656 N N . ALA A 1 83 ? -9.877 6.269 15.003 1.00 98.06 83 ALA A N 1
ATOM 657 C CA . ALA A 1 83 ? -8.659 5.576 14.593 1.00 98.06 83 ALA A CA 1
ATOM 658 C C . ALA A 1 83 ? -8.472 4.375 15.526 1.00 98.06 83 ALA A C 1
ATOM 660 O O . ALA A 1 83 ? -8.348 4.551 16.740 1.00 98.06 83 ALA A O 1
ATOM 661 N N . LEU A 1 84 ? -8.509 3.165 14.976 1.00 98.06 84 LEU A N 1
ATOM 662 C CA . LEU A 1 84 ? -8.430 1.917 15.729 1.00 98.06 84 LEU A CA 1
ATOM 663 C C . LEU A 1 84 ? -7.110 1.212 15.429 1.00 98.06 84 LEU A C 1
ATOM 665 O O . LEU A 1 84 ? -6.558 1.360 14.345 1.00 98.06 84 LEU A O 1
ATOM 669 N N . LEU A 1 85 ? -6.619 0.431 16.394 1.00 97.50 85 LEU A N 1
ATOM 670 C CA . LEU A 1 85 ? -5.381 -0.343 16.267 1.00 97.50 85 LEU A CA 1
ATOM 671 C C . LEU A 1 85 ? -4.165 0.522 15.864 1.00 97.50 85 LEU A C 1
ATOM 673 O O . LEU A 1 85 ? -3.279 0.061 15.147 1.00 97.50 85 LEU A O 1
ATOM 677 N N . CYS A 1 86 ? -4.098 1.764 16.362 1.00 97.38 86 CYS A N 1
ATOM 678 C CA . CYS A 1 86 ? -3.017 2.707 16.062 1.00 97.38 86 CYS A CA 1
ATOM 679 C C . CYS A 1 86 ? -1.638 2.078 16.319 1.00 97.38 86 CYS A C 1
ATOM 681 O O . CYS A 1 86 ? -1.466 1.322 17.282 1.00 97.38 86 CYS A O 1
ATOM 683 N N . ASP A 1 87 ? -0.661 2.420 15.474 1.00 96.75 87 ASP A N 1
ATOM 684 C CA . ASP A 1 87 ? 0.705 1.870 15.487 1.00 96.75 87 ASP A CA 1
ATOM 685 C C . ASP A 1 87 ? 0.767 0.334 15.439 1.00 96.75 87 ASP A C 1
ATOM 687 O O . ASP A 1 87 ? 1.698 -0.266 15.975 1.00 96.75 87 ASP A O 1
ATOM 691 N N . PHE A 1 88 ? -0.252 -0.308 14.851 1.00 96.25 88 PHE A N 1
ATOM 692 C CA . PHE A 1 88 ? -0.417 -1.762 14.854 1.00 96.25 88 PHE A CA 1
ATOM 693 C C . PHE A 1 88 ? -0.270 -2.360 16.265 1.00 96.25 88 PHE A C 1
ATOM 695 O O . PHE A 1 88 ? 0.424 -3.354 16.480 1.00 96.25 88 PHE A O 1
ATOM 702 N N . SER A 1 89 ? -0.905 -1.705 17.248 1.00 97.88 89 SER A N 1
ATOM 703 C CA . SER A 1 89 ? -0.736 -1.974 18.690 1.00 97.88 89 SER A CA 1
ATOM 704 C C . SER A 1 89 ? -0.854 -3.443 19.110 1.00 97.88 89 SER A C 1
ATOM 706 O O . SER A 1 89 ? -0.246 -3.833 20.107 1.00 97.88 89 SER A O 1
ATOM 708 N N . ALA A 1 90 ? -1.553 -4.273 18.334 1.00 97.62 90 ALA A N 1
ATOM 709 C CA . ALA A 1 90 ? -1.513 -5.722 18.452 1.00 97.62 90 ALA A CA 1
ATOM 710 C C . ALA A 1 90 ? -1.533 -6.399 17.066 1.00 97.62 90 ALA A C 1
ATOM 712 O O . ALA A 1 90 ? -2.186 -5.893 16.152 1.00 97.62 90 ALA A O 1
ATOM 713 N N . PRO A 1 91 ? -0.900 -7.580 16.907 1.00 96.25 91 PRO A N 1
ATOM 714 C CA . PRO A 1 91 ? -0.856 -8.313 15.643 1.00 96.25 91 PRO A CA 1
ATOM 715 C C . PRO A 1 91 ? -2.157 -9.090 15.388 1.00 96.25 91 PRO A C 1
ATOM 717 O O . PRO A 1 91 ? -2.188 -10.321 15.418 1.00 96.25 91 PRO A O 1
ATOM 720 N N . VAL A 1 92 ? -3.254 -8.367 15.173 1.00 95.19 92 VAL A N 1
ATOM 721 C CA . VAL A 1 92 ? -4.600 -8.922 14.975 1.00 95.19 92 VAL A CA 1
ATOM 722 C C . VAL A 1 92 ? -5.207 -8.432 13.665 1.00 95.19 92 VAL A C 1
ATOM 724 O O . VAL A 1 92 ? -4.832 -7.387 13.142 1.00 95.19 92 VAL A O 1
ATOM 727 N N . LYS A 1 93 ? -6.186 -9.175 13.138 1.00 93.00 93 LYS A N 1
ATOM 728 C CA . LYS A 1 93 ? -7.025 -8.685 12.040 1.00 93.00 93 LYS A CA 1
ATOM 729 C C . LYS A 1 93 ? -8.109 -7.779 12.617 1.00 93.00 93 LYS A C 1
ATOM 731 O O . LYS A 1 93 ? -8.953 -8.247 13.385 1.00 93.00 93 LYS A O 1
ATOM 736 N N . LEU A 1 94 ? -8.068 -6.500 12.260 1.00 94.81 94 LEU A N 1
ATOM 737 C CA . LEU A 1 94 ? -9.123 -5.547 12.582 1.00 94.81 94 LEU A CA 1
ATOM 738 C C . LEU A 1 94 ? -10.335 -5.805 11.679 1.00 94.81 94 LEU A C 1
ATOM 740 O O . LEU A 1 94 ? -10.194 -6.007 10.477 1.00 94.81 94 LEU A O 1
ATOM 744 N N . ASP A 1 95 ? -11.520 -5.805 12.276 1.00 95.00 95 ASP A N 1
ATOM 745 C CA . ASP A 1 95 ? -12.794 -5.969 11.577 1.00 95.00 95 ASP A CA 1
ATOM 746 C C . ASP A 1 95 ? -13.742 -4.889 12.094 1.00 95.00 95 ASP A C 1
ATOM 748 O O . ASP A 1 95 ? -14.322 -5.040 13.172 1.00 95.00 95 ASP A O 1
ATOM 752 N N . TYR A 1 96 ? -13.775 -3.767 11.379 1.00 97.00 96 TYR A N 1
ATOM 753 C CA . TYR A 1 96 ? -14.622 -2.604 11.619 1.00 97.00 96 TYR A CA 1
ATOM 754 C C . TYR A 1 96 ? -15.076 -2.071 10.258 1.00 97.00 96 TYR A C 1
ATOM 756 O O . TYR A 1 96 ? -14.264 -1.924 9.340 1.00 97.00 96 TYR A O 1
ATOM 764 N N . ASP A 1 97 ? -16.370 -1.793 10.134 1.00 95.25 97 ASP A N 1
ATOM 765 C CA . ASP A 1 97 ? -17.004 -1.394 8.877 1.00 95.25 97 ASP A CA 1
ATOM 766 C C . ASP A 1 97 ? -16.840 0.112 8.634 1.00 95.25 97 ASP A C 1
ATOM 768 O O . ASP A 1 97 ? -17.774 0.901 8.784 1.00 95.25 97 ASP A O 1
ATOM 772 N N . TYR A 1 98 ? -15.605 0.527 8.339 1.00 96.75 98 TYR A N 1
ATOM 773 C CA . TYR A 1 98 ? -15.305 1.922 8.038 1.00 96.75 98 TYR A CA 1
ATOM 774 C C . TYR A 1 98 ? -16.023 2.380 6.770 1.00 96.75 98 TYR A C 1
ATOM 776 O O . TYR A 1 98 ? -15.840 1.800 5.694 1.00 96.75 98 TYR A O 1
ATOM 784 N N . THR A 1 99 ? -16.736 3.502 6.865 1.00 95.50 99 THR A N 1
ATOM 785 C CA . THR A 1 99 ? -17.222 4.194 5.669 1.00 95.50 99 THR A CA 1
ATOM 786 C C . THR A 1 99 ? -16.069 4.889 4.948 1.00 95.50 99 THR A C 1
ATOM 788 O O . THR A 1 99 ? -15.051 5.250 5.552 1.00 95.50 99 THR A O 1
ATOM 791 N N . THR A 1 100 ? -16.231 5.126 3.648 1.00 95.50 100 THR A N 1
ATOM 792 C CA . THR A 1 100 ? -15.249 5.869 2.851 1.00 95.50 100 THR A CA 1
ATOM 793 C C . THR A 1 100 ? -14.991 7.260 3.441 1.00 95.50 100 THR A C 1
ATOM 795 O O . THR A 1 100 ? -13.842 7.678 3.538 1.00 95.50 100 THR A O 1
ATOM 798 N N . GLU A 1 101 ? -16.020 7.954 3.937 1.00 95.38 101 GLU A N 1
ATOM 799 C CA . GLU A 1 101 ? -15.882 9.274 4.567 1.00 95.38 101 GLU A CA 1
ATOM 800 C C . GLU A 1 101 ? -15.041 9.229 5.849 1.00 95.38 101 GLU A C 1
ATOM 802 O O . GLU A 1 101 ? -14.247 10.139 6.096 1.00 95.38 101 GLU A O 1
ATOM 807 N N . GLN A 1 102 ? -15.179 8.171 6.657 1.00 96.69 102 GLN A N 1
ATOM 808 C CA . GLN A 1 102 ? -14.355 7.982 7.852 1.00 96.69 102 GLN A CA 1
ATOM 809 C C . GLN A 1 102 ? -12.885 7.773 7.476 1.00 96.69 102 GLN A C 1
ATOM 811 O O . GLN A 1 102 ? -12.019 8.428 8.054 1.00 96.69 102 GLN A O 1
ATOM 816 N N . LEU A 1 103 ? -12.597 6.921 6.485 1.00 97.88 103 LEU A N 1
ATOM 817 C CA . LEU A 1 103 ? -11.226 6.680 6.023 1.00 97.88 103 LEU A CA 1
ATOM 818 C C . LEU A 1 103 ? -10.594 7.942 5.424 1.00 97.88 103 LEU A C 1
ATOM 820 O O . LEU A 1 103 ? -9.450 8.262 5.740 1.00 97.88 103 LEU A O 1
ATOM 824 N N . LEU A 1 104 ? -11.345 8.706 4.625 1.00 97.25 104 LEU A N 1
ATOM 825 C CA . LEU A 1 104 ? -10.898 10.002 4.104 1.00 97.25 104 LEU A CA 1
ATOM 826 C C . LEU A 1 104 ? -10.613 10.997 5.241 1.00 97.25 104 LEU A C 1
ATOM 828 O O . LEU A 1 104 ? -9.619 11.725 5.197 1.00 97.25 104 LEU A O 1
ATOM 832 N N . GLY A 1 105 ? -11.451 11.006 6.282 1.00 96.50 105 GLY A N 1
ATOM 833 C CA . GLY A 1 105 ? -11.230 11.795 7.491 1.00 96.50 105 GLY A CA 1
ATOM 834 C C . GLY A 1 105 ? -9.942 11.406 8.219 1.00 96.50 105 GLY A C 1
ATOM 835 O O . GLY A 1 105 ? -9.145 12.282 8.554 1.00 96.50 105 GLY A O 1
ATOM 836 N N . LEU A 1 106 ? -9.694 10.107 8.411 1.00 97.62 106 LEU A N 1
ATOM 837 C CA . LEU A 1 106 ? -8.465 9.602 9.032 1.00 97.62 106 LEU A CA 1
ATOM 838 C C . LEU A 1 106 ? -7.224 9.953 8.206 1.00 97.62 106 LEU A C 1
ATOM 840 O O . LEU A 1 106 ? -6.268 10.499 8.750 1.00 97.62 106 LEU A O 1
ATOM 844 N N . LEU A 1 107 ? -7.257 9.722 6.893 1.00 97.12 107 LEU A N 1
ATOM 845 C CA . LEU A 1 107 ? -6.163 10.052 5.978 1.00 97.12 107 LEU A CA 1
ATOM 846 C C . LEU A 1 107 ? -5.778 11.540 6.047 1.00 97.12 107 LEU A C 1
ATOM 848 O O . LEU A 1 107 ? -4.592 11.894 6.019 1.00 97.12 107 LEU A O 1
ATOM 852 N N . LYS A 1 108 ? -6.784 12.414 6.156 1.00 93.62 108 LYS A N 1
ATOM 853 C CA . LYS A 1 108 ? -6.604 13.866 6.182 1.00 93.62 108 LYS A CA 1
ATOM 854 C C . LYS A 1 108 ? -6.175 14.404 7.547 1.00 93.62 108 LYS A C 1
ATOM 856 O O . LYS A 1 108 ? -5.373 15.333 7.587 1.00 93.62 108 LYS A O 1
ATOM 861 N N . PHE A 1 109 ? -6.719 13.868 8.638 1.00 90.94 109 PHE A N 1
ATOM 862 C CA . PHE A 1 109 ? -6.659 14.527 9.946 1.00 90.94 109 PHE A CA 1
ATOM 863 C C . PHE A 1 109 ? -5.976 13.731 11.058 1.00 90.94 109 PHE A C 1
ATOM 865 O O . PHE A 1 109 ? -5.685 14.311 12.100 1.00 90.94 109 PHE A O 1
ATOM 872 N N . ALA A 1 110 ? -5.738 12.427 10.900 1.00 94.88 110 ALA A N 1
ATOM 873 C CA . ALA A 1 110 ? -5.187 11.649 12.001 1.00 94.88 110 ALA A CA 1
ATOM 874 C C . ALA A 1 110 ? -3.746 12.080 12.325 1.00 94.88 110 ALA A C 1
ATOM 876 O O . ALA A 1 110 ? -2.862 12.001 11.483 1.00 94.88 110 ALA A O 1
ATOM 877 N N . ASP A 1 111 ? -3.477 12.468 13.572 1.00 93.00 111 ASP A N 1
ATOM 878 C CA . ASP A 1 111 ? -2.104 12.755 14.028 1.00 93.00 111 ASP A CA 1
ATOM 879 C C . ASP A 1 111 ? -1.196 11.515 13.970 1.00 93.00 111 ASP A C 1
ATOM 881 O O . ASP A 1 111 ? 0.027 11.618 13.876 1.00 93.00 111 ASP A O 1
ATOM 885 N N . ASN A 1 112 ? -1.787 10.321 14.081 1.00 94.69 112 ASN A N 1
ATOM 886 C CA . ASN A 1 112 ? -1.050 9.069 14.038 1.00 94.69 112 ASN A CA 1
ATOM 887 C C . ASN A 1 112 ? -0.695 8.705 12.589 1.00 94.69 112 ASN A C 1
ATOM 889 O O . ASN A 1 112 ? -1.573 8.410 11.780 1.00 94.69 112 ASN A O 1
ATOM 893 N N . GLN A 1 113 ? 0.603 8.689 12.285 1.00 95.25 113 GLN A N 1
ATOM 894 C CA . GLN A 1 113 ? 1.116 8.426 10.938 1.00 95.25 113 GLN A CA 1
ATOM 895 C C . GLN A 1 113 ? 0.704 7.047 10.412 1.00 95.25 113 GLN A C 1
ATOM 897 O O . GLN A 1 113 ? 0.274 6.935 9.265 1.00 95.25 113 GLN A O 1
ATOM 902 N N . PHE A 1 114 ? 0.761 6.016 11.263 1.00 95.50 114 PHE A N 1
ATOM 903 C CA . PHE A 1 114 ? 0.319 4.672 10.898 1.00 95.50 114 PHE A CA 1
ATOM 904 C C . PHE A 1 114 ? -1.172 4.652 10.544 1.00 95.50 114 PHE A C 1
ATOM 906 O O . PHE A 1 114 ? -1.527 4.095 9.518 1.00 95.50 114 PHE A O 1
ATOM 913 N N . ALA A 1 115 ? -2.035 5.310 11.322 1.00 96.38 115 ALA A N 1
ATOM 914 C CA . ALA A 1 115 ? -3.469 5.371 11.040 1.00 96.38 115 ALA A CA 1
ATOM 915 C C . ALA A 1 115 ? -3.785 6.102 9.724 1.00 96.38 115 ALA A C 1
ATOM 917 O O . ALA A 1 115 ? -4.694 5.690 9.007 1.00 96.38 115 ALA A O 1
ATOM 918 N N . ARG A 1 116 ? -3.032 7.159 9.373 1.00 97.31 116 ARG A N 1
ATOM 919 C CA . ARG A 1 116 ? -3.167 7.820 8.059 1.00 97.31 116 ARG A CA 1
ATOM 920 C C . ARG A 1 116 ? -2.806 6.870 6.922 1.00 97.31 116 ARG A C 1
ATOM 922 O O . ARG A 1 116 ? -3.534 6.796 5.937 1.00 97.31 116 ARG A O 1
ATOM 929 N N . TRP A 1 117 ? -1.685 6.164 7.064 1.00 97.75 117 TRP A N 1
ATOM 930 C CA . TRP A 1 117 ? -1.238 5.172 6.092 1.00 97.75 117 TRP A CA 1
ATOM 931 C C . TRP A 1 117 ? -2.236 4.018 5.963 1.00 97.75 117 TRP A C 1
ATOM 933 O O . TRP A 1 117 ? -2.688 3.738 4.859 1.00 97.75 117 TRP A O 1
ATOM 943 N N . ASP A 1 118 ? -2.658 3.420 7.074 1.00 96.50 118 ASP A N 1
ATOM 944 C CA . ASP A 1 118 ? -3.592 2.293 7.094 1.00 96.50 118 ASP A CA 1
ATOM 945 C C . ASP A 1 118 ? -4.948 2.680 6.482 1.00 96.50 118 ASP A C 1
ATOM 947 O O . ASP A 1 118 ? -5.494 1.946 5.661 1.00 96.50 118 ASP A O 1
ATOM 951 N N . ALA A 1 119 ? -5.439 3.898 6.749 1.00 97.81 119 ALA A N 1
ATOM 952 C CA . ALA A 1 119 ? -6.643 4.415 6.103 1.00 97.81 119 ALA A CA 1
ATOM 953 C C . ALA A 1 119 ? -6.520 4.472 4.568 1.00 97.81 119 ALA A C 1
ATOM 955 O O . ALA A 1 119 ? -7.472 4.120 3.868 1.00 97.81 119 ALA A O 1
ATOM 956 N N . ALA A 1 120 ? -5.356 4.854 4.029 1.00 97.88 120 ALA A N 1
ATOM 957 C CA . ALA A 1 120 ? -5.103 4.806 2.588 1.00 97.88 120 ALA A CA 1
ATOM 958 C C . ALA A 1 120 ? -5.092 3.365 2.054 1.00 97.88 120 ALA A C 1
ATOM 960 O O . ALA A 1 120 ? -5.724 3.089 1.033 1.00 97.88 120 ALA A O 1
ATOM 961 N N . GLN A 1 121 ? -4.465 2.425 2.771 1.00 96.50 121 GLN A N 1
ATOM 962 C CA . GLN A 1 121 ? -4.460 1.006 2.389 1.00 96.50 121 GLN A CA 1
ATOM 963 C C . GLN A 1 121 ? -5.879 0.422 2.350 1.00 96.50 121 GLN A C 1
ATOM 965 O O . GLN A 1 121 ? -6.229 -0.325 1.429 1.00 96.50 121 GLN A O 1
ATOM 970 N N . MET A 1 122 ? -6.722 0.792 3.316 1.00 96.31 122 MET A N 1
ATOM 971 C CA . MET A 1 122 ? -8.128 0.394 3.357 1.00 96.31 122 MET A CA 1
ATOM 972 C C . MET A 1 122 ? -8.923 0.998 2.195 1.00 96.31 122 MET A C 1
ATOM 974 O O . MET A 1 122 ? -9.676 0.266 1.553 1.00 96.31 122 MET A O 1
ATOM 978 N N . LEU A 1 123 ? -8.714 2.280 1.868 1.00 97.81 123 LEU A N 1
ATOM 979 C CA . LEU A 1 123 ? -9.324 2.920 0.694 1.00 97.81 123 LEU A CA 1
ATOM 980 C C . LEU A 1 123 ? -8.926 2.203 -0.602 1.00 97.81 123 LEU A C 1
ATOM 982 O O . LEU A 1 123 ? -9.797 1.825 -1.382 1.00 97.81 123 LEU A O 1
ATOM 986 N N . PHE A 1 124 ? -7.634 1.929 -0.809 1.00 98.06 124 PHE A N 1
ATOM 987 C CA . PHE A 1 124 ? -7.176 1.178 -1.981 1.00 98.06 124 PHE A CA 1
ATOM 988 C C . PHE A 1 124 ? -7.784 -0.222 -2.050 1.00 98.06 124 PHE A C 1
ATOM 990 O O . PHE A 1 124 ? -8.166 -0.677 -3.125 1.00 98.06 124 PHE A O 1
ATOM 997 N N . THR A 1 125 ? -7.913 -0.901 -0.912 1.00 96.25 125 THR A N 1
ATOM 998 C CA . THR A 1 125 ? -8.521 -2.234 -0.850 1.00 96.25 125 THR A CA 1
ATOM 999 C C . THR A 1 125 ? -10.016 -2.194 -1.178 1.00 96.25 125 THR A C 1
ATOM 1001 O O . THR A 1 125 ? -10.510 -3.094 -1.858 1.00 96.25 125 THR A O 1
ATOM 1004 N N . GLN A 1 126 ? -10.746 -1.163 -0.734 1.00 96.00 126 GLN A N 1
ATOM 1005 C CA . GLN A 1 126 ? -12.158 -0.964 -1.082 1.00 96.00 126 GLN A CA 1
ATOM 1006 C C . GLN A 1 126 ? -12.332 -0.738 -2.592 1.00 96.00 126 GLN A C 1
ATOM 1008 O O . GLN A 1 126 ? -13.134 -1.430 -3.223 1.00 96.00 126 GLN A O 1
ATOM 1013 N N . GLU A 1 127 ? -11.537 0.161 -3.178 1.00 97.56 127 GLU A N 1
ATOM 1014 C CA . GLU A 1 127 ? -11.540 0.445 -4.620 1.00 97.56 127 GLU A CA 1
ATOM 1015 C C . GLU A 1 127 ? -11.176 -0.796 -5.448 1.00 97.56 127 GLU A C 1
ATOM 1017 O O . GLU A 1 127 ? -11.854 -1.122 -6.426 1.00 97.56 127 GLU A O 1
ATOM 1022 N N . LEU A 1 128 ? -10.150 -1.546 -5.036 1.00 97.56 128 LEU A N 1
ATOM 1023 C CA . LEU A 1 128 ? -9.747 -2.761 -5.736 1.00 97.56 128 LEU A CA 1
ATOM 1024 C C . LEU A 1 128 ? -10.831 -3.840 -5.661 1.00 97.56 128 LEU A C 1
ATOM 1026 O O . LEU A 1 128 ? -11.175 -4.424 -6.682 1.00 97.56 128 LEU A O 1
ATOM 1030 N N . ARG A 1 129 ? -11.407 -4.105 -4.481 1.00 96.25 129 ARG A N 1
ATOM 1031 C CA . ARG A 1 129 ? -12.483 -5.102 -4.339 1.00 96.25 129 ARG A CA 1
ATOM 1032 C C . ARG A 1 129 ? -13.681 -4.780 -5.226 1.00 96.25 129 ARG A C 1
ATOM 1034 O O . ARG A 1 129 ? -14.232 -5.700 -5.830 1.00 96.25 129 ARG A O 1
ATOM 1041 N N . ARG A 1 130 ? -14.057 -3.500 -5.334 1.00 96.94 130 ARG A N 1
ATOM 1042 C CA . ARG A 1 130 ? -15.121 -3.058 -6.248 1.00 96.94 130 ARG A CA 1
ATOM 1043 C C . ARG A 1 130 ? -14.760 -3.372 -7.700 1.00 96.94 130 ARG A C 1
ATOM 1045 O O . ARG A 1 130 ? -15.550 -3.998 -8.399 1.00 96.94 130 ARG A O 1
ATOM 1052 N N . ASN A 1 131 ? -13.544 -3.039 -8.125 1.00 98.19 131 ASN A N 1
ATOM 1053 C CA . ASN A 1 131 ? -13.102 -3.276 -9.499 1.00 98.19 131 ASN A CA 1
ATOM 1054 C C . ASN A 1 131 ? -12.901 -4.763 -9.836 1.00 98.19 131 ASN A C 1
ATOM 1056 O O . ASN A 1 131 ? -13.239 -5.180 -10.938 1.00 98.19 131 ASN A O 1
ATOM 1060 N N . VAL A 1 132 ? -12.451 -5.600 -8.899 1.00 98.06 132 VAL A N 1
ATOM 1061 C CA . VAL A 1 132 ? -12.423 -7.063 -9.092 1.00 98.06 132 VAL A CA 1
ATOM 1062 C C . VAL A 1 132 ? -13.844 -7.605 -9.285 1.00 98.06 132 VAL A C 1
ATOM 1064 O O . VAL A 1 132 ? -14.071 -8.444 -10.155 1.00 98.06 132 VAL A O 1
ATOM 1067 N N . ALA A 1 133 ? -14.827 -7.098 -8.533 1.00 97.50 133 ALA A N 1
ATOM 1068 C CA . ALA A 1 133 ? -16.224 -7.478 -8.730 1.00 97.50 133 ALA A CA 1
ATOM 1069 C C . ALA A 1 133 ? -16.760 -7.025 -10.101 1.00 97.50 133 ALA A C 1
ATOM 1071 O O . ALA A 1 133 ? -17.463 -7.800 -10.751 1.00 97.50 133 ALA A O 1
ATOM 1072 N N . HIS A 1 134 ? -16.411 -5.817 -10.561 1.00 98.19 134 HIS A N 1
ATOM 1073 C CA . HIS A 1 134 ? -16.752 -5.352 -11.911 1.00 98.19 134 HIS A CA 1
ATOM 1074 C C . HIS A 1 134 ? -16.110 -6.239 -12.987 1.00 98.19 134 HIS A C 1
ATOM 1076 O O . HIS A 1 134 ? -16.794 -6.652 -13.919 1.00 98.19 134 HIS A O 1
ATOM 1082 N N . PHE A 1 135 ? -14.836 -6.619 -12.826 1.00 98.12 135 PHE A N 1
ATOM 1083 C CA . PHE A 1 135 ? -14.129 -7.510 -13.756 1.00 98.12 135 PHE A CA 1
ATOM 1084 C C . PHE A 1 135 ? -14.879 -8.832 -13.943 1.00 98.12 135 PHE A C 1
ATOM 1086 O O . PHE A 1 135 ? -15.169 -9.241 -15.065 1.00 98.12 135 PHE A O 1
ATOM 1093 N N . GLN A 1 136 ? -15.264 -9.465 -12.832 1.00 97.12 136 GLN A N 1
ATOM 1094 C CA . GLN A 1 136 ? -15.984 -10.742 -12.827 1.00 97.12 136 GLN A CA 1
ATOM 1095 C C . GLN A 1 136 ? -17.375 -10.653 -13.470 1.00 97.12 136 GLN A C 1
ATOM 1097 O O . GLN A 1 136 ? -17.893 -11.654 -13.966 1.00 97.12 136 GLN A O 1
ATOM 1102 N N . GLN A 1 137 ? -17.978 -9.464 -13.468 1.00 97.62 137 GLN A N 1
ATOM 1103 C CA . GLN A 1 137 ? -19.287 -9.190 -14.063 1.00 97.62 137 GLN A CA 1
ATOM 1104 C C . GLN A 1 137 ? -19.194 -8.644 -15.499 1.00 97.62 137 GLN A C 1
ATOM 1106 O O . GLN A 1 137 ? -20.221 -8.500 -16.162 1.00 97.62 137 GLN A O 1
ATOM 1111 N N . GLY A 1 138 ? -17.985 -8.373 -16.007 1.00 97.56 138 GLY A N 1
ATOM 1112 C CA . GLY A 1 138 ? -17.778 -7.719 -17.302 1.00 97.56 138 GLY A CA 1
ATOM 1113 C C . GLY A 1 138 ? -18.217 -6.249 -17.319 1.00 97.56 138 GLY A C 1
ATOM 1114 O O . GLY A 1 138 ? -18.590 -5.729 -18.371 1.00 97.56 138 GLY A O 1
ATOM 1115 N N . GLU A 1 139 ? -18.216 -5.594 -16.160 1.00 98.19 139 GLU A N 1
ATOM 1116 C CA . GLU A 1 139 ? -18.579 -4.190 -15.983 1.00 98.19 139 GLU A CA 1
ATOM 1117 C C . GLU A 1 139 ? -17.358 -3.272 -16.126 1.00 98.19 139 GLU A C 1
ATOM 1119 O O . GLU A 1 139 ? -16.205 -3.701 -16.051 1.00 98.19 139 GLU A O 1
ATOM 1124 N N . ALA A 1 140 ? -17.613 -1.983 -16.354 1.00 97.88 140 ALA A N 1
ATOM 1125 C CA . ALA A 1 140 ? -16.548 -0.999 -16.473 1.00 97.88 140 ALA A CA 1
ATOM 1126 C C . ALA A 1 140 ? -15.913 -0.709 -15.107 1.00 97.88 140 ALA A C 1
ATOM 1128 O O . ALA A 1 140 ? -16.604 -0.583 -14.097 1.00 97.88 140 ALA A O 1
ATOM 1129 N N . PHE A 1 141 ? -14.595 -0.546 -15.093 1.00 98.44 141 PHE A N 1
ATOM 1130 C CA . PHE A 1 141 ? -13.880 -0.099 -13.906 1.00 98.44 141 PHE A CA 1
ATOM 1131 C C . PHE A 1 141 ? -14.132 1.377 -13.597 1.00 98.44 141 PHE A C 1
ATOM 1133 O O . PHE A 1 141 ? -14.366 2.189 -14.495 1.00 98.44 141 PHE A O 1
ATOM 1140 N N . ASP A 1 142 ? -14.043 1.725 -12.318 1.00 97.44 142 ASP A N 1
ATOM 1141 C CA . ASP A 1 142 ? -14.184 3.085 -11.814 1.00 97.44 142 ASP A CA 1
ATOM 1142 C C . ASP A 1 142 ? -13.322 3.316 -10.564 1.00 97.44 142 ASP A C 1
ATOM 1144 O O . ASP A 1 142 ? -12.928 2.388 -9.858 1.00 97.44 142 ASP A O 1
ATOM 1148 N N . ILE A 1 143 ? -13.011 4.578 -10.278 1.00 97.00 143 ILE A N 1
ATOM 1149 C CA . ILE A 1 143 ? -12.318 4.980 -9.052 1.00 97.00 143 ILE A CA 1
ATOM 1150 C C . ILE A 1 143 ? -13.007 6.205 -8.455 1.00 97.00 143 ILE A C 1
ATOM 1152 O O . ILE A 1 143 ? -13.427 7.101 -9.192 1.00 97.00 143 ILE A O 1
ATOM 1156 N N . SER A 1 144 ? -13.145 6.250 -7.128 1.00 97.19 144 SER A N 1
ATOM 1157 C CA . SER A 1 144 ? -13.807 7.373 -6.459 1.00 97.19 144 SER A CA 1
ATOM 1158 C C . SER A 1 144 ? -13.063 8.704 -6.688 1.00 97.19 144 SER A C 1
ATOM 1160 O O . SER A 1 144 ? -11.869 8.803 -6.375 1.00 97.19 144 SER A O 1
ATOM 1162 N N . PRO A 1 145 ? -13.753 9.767 -7.153 1.00 97.56 145 PRO A N 1
ATOM 1163 C CA . PRO A 1 145 ? -13.173 11.108 -7.253 1.00 97.56 145 PRO A CA 1
ATOM 1164 C C . PRO A 1 145 ? -12.687 11.666 -5.909 1.00 97.56 145 PRO A C 1
ATOM 1166 O O . PRO A 1 145 ? -11.707 12.415 -5.869 1.00 97.56 145 PRO A O 1
ATOM 1169 N N . ASP A 1 146 ? -13.335 11.289 -4.804 1.00 97.44 146 ASP A N 1
ATOM 1170 C CA . ASP A 1 146 ? -12.951 11.735 -3.462 1.00 97.44 146 ASP A CA 1
ATOM 1171 C C . ASP A 1 146 ? -11.633 11.089 -3.019 1.00 97.44 146 ASP A C 1
ATOM 1173 O O . ASP A 1 146 ? -10.782 11.757 -2.430 1.00 97.44 146 ASP A O 1
ATOM 1177 N N . VAL A 1 147 ? -11.419 9.814 -3.373 1.00 97.88 147 VAL A N 1
ATOM 1178 C CA . VAL A 1 147 ? -10.140 9.121 -3.149 1.00 97.88 147 VAL A CA 1
ATOM 1179 C C . VAL A 1 147 ? -9.036 9.784 -3.966 1.00 97.88 147 VAL A C 1
ATOM 1181 O O . VAL A 1 147 ? -8.003 10.145 -3.407 1.00 97.88 147 VAL A O 1
ATOM 1184 N N . LEU A 1 148 ? -9.267 10.035 -5.258 1.00 98.38 148 LEU A N 1
ATOM 1185 C CA . LEU A 1 148 ? -8.305 10.740 -6.112 1.00 98.38 148 LEU A CA 1
ATOM 1186 C C . LEU A 1 148 ? -7.948 12.131 -5.562 1.00 98.38 148 LEU A C 1
ATOM 1188 O O . LEU A 1 148 ? -6.775 12.503 -5.510 1.00 98.38 148 LEU A O 1
ATOM 1192 N N . THR A 1 149 ? -8.944 12.880 -5.087 1.00 98.19 149 THR A N 1
ATOM 1193 C CA . THR A 1 149 ? -8.747 14.200 -4.470 1.00 98.19 149 THR A CA 1
ATOM 1194 C C . THR A 1 149 ? -7.951 14.107 -3.166 1.00 98.19 149 THR A C 1
ATOM 1196 O O . THR A 1 149 ? -7.089 14.948 -2.911 1.00 98.19 149 THR A O 1
ATOM 1199 N N . ALA A 1 150 ? -8.182 13.081 -2.345 1.00 97.88 150 ALA A N 1
ATOM 1200 C CA . ALA A 1 150 ? -7.403 12.872 -1.129 1.00 97.88 150 ALA A CA 1
ATOM 1201 C C . ALA A 1 150 ? -5.936 12.530 -1.425 1.00 97.88 150 ALA A C 1
ATOM 1203 O O . ALA A 1 150 ? -5.045 13.076 -0.774 1.00 97.88 150 ALA A O 1
ATOM 1204 N N . LEU A 1 151 ? -5.666 11.693 -2.433 1.00 98.38 151 LEU A N 1
ATOM 1205 C CA . LEU A 1 151 ? -4.298 11.396 -2.871 1.00 98.38 151 LEU A CA 1
ATOM 1206 C C . LEU A 1 151 ? -3.602 12.646 -3.426 1.00 98.38 151 LEU A C 1
ATOM 1208 O O . LEU A 1 151 ? -2.445 12.891 -3.088 1.00 98.38 151 LEU A O 1
ATOM 1212 N N . ALA A 1 152 ? -4.311 13.476 -4.202 1.00 98.38 152 ALA A N 1
ATOM 1213 C CA . ALA A 1 152 ? -3.792 14.768 -4.655 1.00 98.38 152 ALA A CA 1
ATOM 1214 C C . ALA A 1 152 ? -3.393 15.652 -3.472 1.00 98.38 152 ALA A C 1
ATOM 1216 O O . ALA A 1 152 ? -2.283 16.171 -3.438 1.00 98.38 152 ALA A O 1
ATOM 1217 N N . HIS A 1 153 ? -4.248 15.747 -2.452 1.00 97.56 153 HIS A N 1
ATOM 1218 C CA . HIS A 1 153 ? -3.949 16.532 -1.259 1.00 97.56 153 HIS A CA 1
ATOM 1219 C C . HIS A 1 153 ? -2.707 16.024 -0.506 1.00 97.56 153 HIS A C 1
ATOM 1221 O O . HIS A 1 153 ? -1.908 16.830 -0.026 1.00 97.56 153 HIS A O 1
ATOM 1227 N N . VAL A 1 154 ? -2.510 14.704 -0.415 1.00 98.12 154 VAL A N 1
ATOM 1228 C CA . VAL A 1 154 ? -1.289 14.120 0.168 1.00 98.12 154 VAL A CA 1
ATOM 1229 C C . VAL A 1 154 ? -0.064 14.483 -0.672 1.00 98.12 154 VAL A C 1
ATOM 1231 O O . VAL A 1 154 ? 0.946 14.914 -0.117 1.00 98.12 154 VAL A O 1
ATOM 1234 N N . LEU A 1 155 ? -0.157 14.358 -1.998 1.00 98.19 155 LEU A N 1
ATOM 1235 C CA . LEU A 1 155 ? 0.930 14.674 -2.924 1.00 98.19 155 LEU A CA 1
ATOM 1236 C C . LEU A 1 155 ? 1.298 16.166 -2.902 1.00 98.19 155 LEU A C 1
ATOM 1238 O O . LEU A 1 155 ? 2.476 16.505 -2.903 1.00 98.19 155 LEU A O 1
ATOM 1242 N N . GLU A 1 156 ? 0.320 17.067 -2.825 1.00 97.31 156 GLU A N 1
ATOM 1243 C CA . GLU A 1 156 ? 0.538 18.515 -2.698 1.00 97.31 156 GLU A CA 1
ATOM 1244 C C . GLU A 1 156 ? 1.289 18.887 -1.413 1.00 97.31 156 GLU A C 1
ATOM 1246 O O . GLU A 1 156 ? 2.067 19.840 -1.407 1.00 97.31 156 GLU A O 1
ATOM 1251 N N . ASN A 1 157 ? 1.074 18.130 -0.334 1.00 96.81 157 ASN A N 1
ATOM 1252 C CA . ASN A 1 157 ? 1.629 18.391 0.995 1.00 96.81 157 ASN A CA 1
ATOM 1253 C C . ASN A 1 157 ? 2.782 17.442 1.362 1.00 96.81 157 ASN A C 1
ATOM 1255 O O . ASN A 1 157 ? 3.124 17.323 2.539 1.00 96.81 157 ASN A O 1
ATOM 1259 N N . TYR A 1 158 ? 3.394 16.783 0.372 1.00 97.62 158 TYR A N 1
ATOM 1260 C CA . TYR A 1 158 ? 4.399 15.742 0.601 1.00 97.62 158 TYR A CA 1
ATOM 1261 C C . TYR A 1 158 ? 5.607 16.201 1.433 1.00 97.62 158 TYR A C 1
ATOM 1263 O O . TYR A 1 158 ? 6.206 15.399 2.139 1.00 97.62 158 TYR A O 1
ATOM 1271 N N . GLU A 1 159 ? 5.958 17.489 1.386 1.00 97.00 159 GLU A N 1
ATOM 1272 C CA . GLU A 1 159 ? 7.107 18.055 2.110 1.00 97.00 159 GLU A CA 1
ATOM 1273 C C . GLU A 1 159 ? 6.913 18.085 3.631 1.00 97.00 159 GLU A C 1
ATOM 1275 O O . GLU A 1 159 ? 7.893 18.209 4.361 1.00 97.00 159 GLU A O 1
ATOM 1280 N N . GLN A 1 160 ? 5.674 17.956 4.125 1.00 95.75 160 GLN A N 1
ATOM 1281 C CA . GLN A 1 160 ? 5.409 17.874 5.566 1.00 95.75 160 GLN A CA 1
ATOM 1282 C C . GLN A 1 160 ? 6.008 16.605 6.181 1.00 95.75 160 GLN A C 1
ATOM 1284 O O . GLN A 1 160 ? 6.497 16.641 7.308 1.00 95.75 160 GLN A O 1
ATOM 1289 N N . ASP A 1 161 ? 5.955 15.498 5.439 1.00 96.62 161 ASP A N 1
ATOM 1290 C CA . ASP A 1 161 ? 6.568 14.219 5.786 1.00 96.62 161 ASP A CA 1
ATOM 1291 C C . ASP A 1 161 ? 6.714 13.381 4.507 1.00 96.62 161 ASP A C 1
ATOM 1293 O O . ASP A 1 161 ? 5.769 12.735 4.043 1.00 96.62 161 ASP A O 1
ATOM 1297 N N . ILE A 1 162 ? 7.908 13.427 3.911 1.00 98.25 162 ILE A N 1
ATOM 1298 C CA . ILE A 1 162 ? 8.184 12.814 2.606 1.00 98.25 162 ILE A CA 1
ATOM 1299 C C . ILE A 1 162 ? 8.079 11.289 2.688 1.00 98.25 162 ILE A C 1
ATOM 1301 O O . ILE A 1 162 ? 7.576 10.656 1.756 1.00 98.25 162 ILE A O 1
ATOM 1305 N N . GLU A 1 163 ? 8.538 10.691 3.789 1.00 97.50 163 GLU A N 1
ATOM 1306 C CA . GLU A 1 163 ? 8.512 9.241 3.988 1.00 97.50 163 GLU A CA 1
ATOM 1307 C C . GLU A 1 163 ? 7.065 8.755 4.093 1.00 97.50 163 GLU A C 1
ATOM 1309 O O . GLU A 1 163 ? 6.658 7.862 3.343 1.00 97.50 163 GLU A O 1
ATOM 1314 N N . LEU A 1 164 ? 6.257 9.399 4.940 1.00 97.62 164 LEU A N 1
ATOM 1315 C CA . LEU A 1 164 ? 4.849 9.054 5.104 1.00 97.62 164 LEU A CA 1
ATOM 1316 C C . LEU A 1 164 ? 4.044 9.292 3.824 1.00 97.62 164 LEU A C 1
ATOM 1318 O O . LEU A 1 164 ? 3.271 8.422 3.425 1.00 97.62 164 LEU A O 1
ATOM 1322 N N . ALA A 1 165 ? 4.225 10.436 3.159 1.00 98.44 165 ALA A N 1
ATOM 1323 C CA . ALA A 1 165 ? 3.537 10.723 1.904 1.00 98.44 165 ALA A CA 1
ATOM 1324 C C . ALA A 1 165 ? 3.885 9.681 0.833 1.00 98.44 165 ALA A C 1
ATOM 1326 O O . ALA A 1 165 ? 2.996 9.198 0.134 1.00 98.44 165 ALA A O 1
ATOM 1327 N N . THR A 1 166 ? 5.156 9.270 0.750 1.00 98.62 166 THR A N 1
ATOM 1328 C CA . THR A 1 166 ? 5.586 8.216 -0.178 1.00 98.62 166 THR A CA 1
ATOM 1329 C C . THR A 1 166 ? 4.901 6.886 0.136 1.00 98.62 166 THR A C 1
ATOM 1331 O O . THR A 1 166 ? 4.419 6.214 -0.776 1.00 98.62 166 THR A O 1
ATOM 1334 N N . LEU A 1 167 ? 4.822 6.504 1.415 1.00 98.00 167 LEU A N 1
ATOM 1335 C CA . LEU A 1 167 ? 4.160 5.270 1.842 1.00 98.00 167 LEU A CA 1
ATOM 1336 C C . LEU A 1 167 ? 2.655 5.293 1.555 1.00 98.00 167 LEU A C 1
ATOM 1338 O O . LEU A 1 167 ? 2.139 4.321 1.015 1.00 98.00 167 LEU A O 1
ATOM 1342 N N . ILE A 1 168 ? 1.967 6.395 1.871 1.00 98.44 168 ILE A N 1
ATOM 1343 C CA . ILE A 1 168 ? 0.530 6.583 1.609 1.00 98.44 168 ILE A CA 1
ATOM 1344 C C . ILE A 1 168 ? 0.221 6.481 0.115 1.00 98.44 168 ILE A C 1
ATOM 1346 O O . ILE A 1 168 ? -0.769 5.880 -0.283 1.00 98.44 168 ILE A O 1
ATOM 1350 N N . LEU A 1 169 ? 1.051 7.100 -0.722 1.00 98.50 169 LEU A N 1
ATOM 1351 C CA . LEU A 1 169 ? 0.829 7.158 -2.163 1.00 98.50 169 LEU A CA 1
ATOM 1352 C C . LEU A 1 169 ? 1.312 5.897 -2.891 1.00 98.50 169 LEU A C 1
ATOM 1354 O O . LEU A 1 169 ? 1.097 5.777 -4.097 1.00 98.50 169 LEU A O 1
ATOM 1358 N N . THR A 1 170 ? 1.971 4.958 -2.209 1.00 98.19 170 THR A N 1
ATOM 1359 C CA . THR A 1 170 ? 2.407 3.696 -2.814 1.00 98.19 170 THR A CA 1
ATOM 1360 C C . THR A 1 170 ? 1.229 2.733 -2.909 1.00 98.19 170 THR A C 1
ATOM 1362 O O . THR A 1 170 ? 0.783 2.186 -1.905 1.00 98.19 170 THR A O 1
ATOM 1365 N N . LEU A 1 171 ? 0.757 2.473 -4.131 1.00 96.88 171 LEU A N 1
ATOM 1366 C CA . LEU A 1 171 ? -0.303 1.493 -4.359 1.00 96.88 171 LEU A CA 1
ATOM 1367 C C . LEU A 1 171 ? 0.160 0.077 -3.934 1.00 96.88 171 LEU A C 1
ATOM 1369 O O . LEU A 1 171 ? 1.220 -0.362 -4.409 1.00 96.88 171 LEU A O 1
ATOM 1373 N N . PRO A 1 172 ? -0.625 -0.660 -3.119 1.00 96.06 172 PRO A N 1
ATOM 1374 C CA . PRO A 1 172 ? -0.291 -2.017 -2.682 1.00 96.06 172 PRO A CA 1
ATOM 1375 C C . PRO A 1 172 ? 0.020 -2.961 -3.846 1.00 96.06 172 PRO A C 1
ATOM 1377 O O . PRO A 1 172 ? -0.448 -2.769 -4.972 1.00 96.06 172 PRO A O 1
ATOM 1380 N N . LYS A 1 173 ? 0.834 -3.989 -3.600 1.00 92.94 173 LYS A N 1
ATOM 1381 C CA . LYS A 1 173 ? 1.165 -5.016 -4.608 1.00 92.94 173 LYS A CA 1
ATOM 1382 C C . LYS A 1 173 ? 0.031 -6.032 -4.760 1.00 92.94 173 LYS A C 1
ATOM 1384 O O . LYS A 1 173 ? -0.757 -6.223 -3.840 1.00 92.94 173 LYS A O 1
ATOM 1389 N N . ASP A 1 174 ? 0.020 -6.764 -5.876 1.00 91.81 174 ASP A N 1
ATOM 1390 C CA . ASP A 1 174 ? -0.987 -7.804 -6.153 1.00 91.81 174 ASP A CA 1
ATOM 1391 C C . ASP A 1 174 ? -1.122 -8.818 -5.008 1.00 91.81 174 ASP A C 1
ATOM 1393 O O . ASP A 1 174 ? -2.229 -9.181 -4.623 1.00 91.81 174 ASP A O 1
ATOM 1397 N N . ILE A 1 175 ? 0.003 -9.239 -4.416 1.00 91.19 175 ILE A N 1
ATOM 1398 C CA . ILE A 1 175 ? 0.002 -10.211 -3.316 1.00 91.19 175 ILE A CA 1
ATOM 1399 C C . ILE A 1 175 ? -0.608 -9.651 -2.027 1.00 91.19 175 ILE A C 1
ATOM 1401 O O . ILE A 1 175 ? -1.319 -10.370 -1.338 1.00 91.19 175 ILE A O 1
ATOM 1405 N N . GLU A 1 176 ? -0.387 -8.367 -1.735 1.00 91.81 176 GLU A N 1
ATOM 1406 C CA . GLU A 1 176 ? -0.968 -7.690 -0.567 1.00 91.81 176 GLU A CA 1
ATOM 1407 C C . GLU A 1 176 ? -2.486 -7.570 -0.742 1.00 91.81 176 GLU A C 1
ATOM 1409 O O . GLU A 1 176 ? -3.260 -7.847 0.172 1.00 91.81 176 GLU A O 1
ATOM 1414 N N . PHE A 1 177 ? -2.933 -7.251 -1.957 1.00 93.19 177 PHE A N 1
ATOM 1415 C CA . PHE A 1 177 ? -4.350 -7.239 -2.288 1.00 93.19 177 PHE A CA 1
ATOM 1416 C C . PHE A 1 177 ? -4.995 -8.623 -2.230 1.00 93.19 177 PHE A C 1
ATOM 1418 O O . PHE A 1 177 ? -6.120 -8.746 -1.737 1.00 93.19 177 PHE A O 1
ATOM 1425 N N . ALA A 1 178 ? -4.293 -9.663 -2.687 1.00 92.81 178 ALA A N 1
ATOM 1426 C CA . ALA A 1 178 ? -4.778 -11.038 -2.674 1.00 92.81 178 ALA A CA 1
ATOM 1427 C C . ALA A 1 178 ? -5.121 -11.529 -1.256 1.00 92.81 178 ALA A C 1
ATOM 1429 O O . ALA A 1 178 ? -6.099 -12.256 -1.088 1.00 92.81 178 ALA A O 1
ATOM 1430 N N . GLU A 1 179 ? -4.398 -11.073 -0.226 1.00 90.75 179 GLU A N 1
ATOM 1431 C CA . GLU A 1 179 ? -4.686 -11.401 1.181 1.00 90.75 179 GLU A CA 1
ATOM 1432 C C . GLU A 1 179 ? -6.053 -10.890 1.661 1.00 90.75 179 GLU A C 1
ATOM 1434 O O . GLU A 1 179 ? -6.618 -11.412 2.628 1.00 90.75 179 GLU A O 1
ATOM 1439 N N . SER A 1 180 ? -6.617 -9.894 0.972 1.00 87.8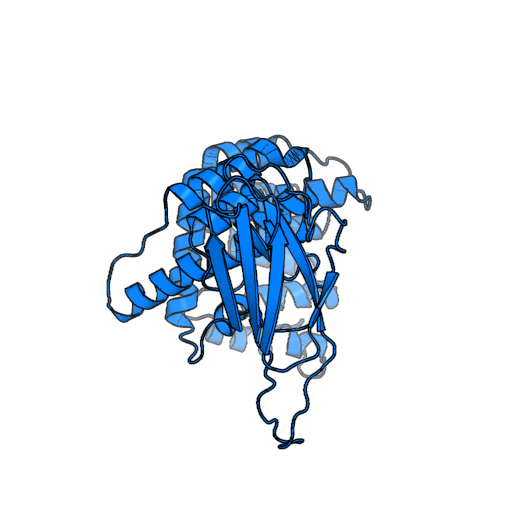8 180 SER A N 1
ATOM 1440 C CA . SER A 1 180 ? -7.949 -9.375 1.267 1.00 87.88 180 SER A CA 1
ATOM 1441 C C . SER A 1 180 ? -9.075 -10.265 0.719 1.00 87.88 180 SER A C 1
ATOM 1443 O O . SER A 1 180 ? -10.237 -10.041 1.064 1.00 87.88 180 SER A O 1
ATOM 1445 N N . PHE A 1 181 ? -8.780 -11.288 -0.088 1.00 90.94 181 PHE A N 1
ATOM 1446 C CA . PHE A 1 181 ? -9.785 -12.165 -0.686 1.00 90.94 181 PHE A CA 1
ATOM 1447 C C . PHE A 1 181 ? -9.762 -13.566 -0.078 1.00 90.94 181 PHE A C 1
ATOM 1449 O O . PHE A 1 181 ? -8.718 -14.152 0.192 1.00 90.94 181 PHE A O 1
ATOM 1456 N N . LYS A 1 182 ? -10.951 -14.155 0.085 1.00 90.50 182 LYS A N 1
ATOM 1457 C CA . LYS A 1 182 ? -11.076 -15.571 0.462 1.00 90.50 182 LYS A CA 1
ATOM 1458 C C . LYS A 1 182 ? -10.720 -16.505 -0.699 1.00 90.50 182 LYS A C 1
ATOM 1460 O O . LYS A 1 182 ? -10.134 -17.559 -0.479 1.00 90.50 182 LYS A O 1
ATOM 1465 N N . THR A 1 183 ? -11.120 -16.126 -1.910 1.00 93.88 183 THR A N 1
ATOM 1466 C CA . THR A 1 183 ? -10.784 -16.820 -3.157 1.00 93.88 183 THR A CA 1
ATOM 1467 C C . THR A 1 183 ? -10.052 -15.820 -4.029 1.00 93.88 183 THR A C 1
ATOM 1469 O O . THR A 1 183 ? -10.598 -14.753 -4.299 1.00 93.88 183 THR A O 1
ATOM 1472 N N . ILE A 1 184 ? -8.820 -16.143 -4.407 1.00 96.00 184 ILE A N 1
ATOM 1473 C CA . ILE A 1 184 ? -7.949 -15.234 -5.150 1.00 96.00 184 ILE A CA 1
ATOM 1474 C C . ILE A 1 184 ? -8.262 -15.369 -6.641 1.00 96.00 184 ILE A C 1
ATOM 1476 O O . ILE A 1 184 ? -8.149 -16.462 -7.194 1.00 96.00 184 ILE A O 1
ATOM 1480 N N . ASP A 1 185 ? -8.639 -14.255 -7.262 1.00 96.19 185 ASP A N 1
ATOM 1481 C CA . ASP A 1 185 ? -8.768 -14.089 -8.711 1.00 96.19 185 ASP A CA 1
ATOM 1482 C C . ASP A 1 185 ? -7.561 -13.269 -9.206 1.00 96.19 185 ASP A C 1
ATOM 1484 O O . ASP A 1 185 ? -7.575 -12.040 -9.091 1.00 96.19 185 ASP A O 1
ATOM 1488 N N . PRO A 1 186 ? -6.466 -13.921 -9.642 1.00 95.44 186 PRO A N 1
ATOM 1489 C CA . PRO A 1 186 ? -5.226 -13.221 -9.970 1.00 95.44 186 PRO A CA 1
ATOM 1490 C C . PRO A 1 186 ? -5.383 -12.282 -11.171 1.00 95.44 186 PRO A C 1
ATOM 1492 O O . PRO A 1 186 ? -4.823 -11.186 -11.150 1.00 95.44 186 PRO A O 1
ATOM 1495 N N . ASP A 1 187 ? -6.178 -12.673 -12.170 1.00 95.19 187 ASP A N 1
ATOM 1496 C CA . ASP A 1 187 ? -6.408 -11.876 -13.376 1.00 95.19 187 ASP A CA 1
ATOM 1497 C C . ASP A 1 187 ? -7.234 -10.631 -13.040 1.00 95.19 187 ASP A C 1
ATOM 1499 O O . ASP A 1 187 ? -6.860 -9.515 -13.405 1.00 95.19 187 ASP A O 1
ATOM 1503 N N . GLY A 1 188 ? -8.307 -10.800 -12.257 1.00 97.19 188 GLY A N 1
ATOM 1504 C CA . GLY A 1 188 ? -9.126 -9.683 -11.793 1.00 97.19 188 GLY A CA 1
ATOM 1505 C C . GLY A 1 188 ? -8.347 -8.698 -10.922 1.00 97.19 188 GLY A C 1
ATOM 1506 O O . GLY A 1 188 ? -8.485 -7.488 -11.101 1.00 97.19 188 GLY A O 1
ATOM 1507 N N . ILE A 1 189 ? -7.498 -9.188 -10.008 1.00 97.50 189 ILE A N 1
ATOM 1508 C CA . ILE A 1 189 ? -6.643 -8.334 -9.165 1.00 97.50 189 ILE A CA 1
ATOM 1509 C C . ILE A 1 189 ? -5.652 -7.550 -10.025 1.00 97.50 189 ILE A C 1
ATOM 1511 O O . ILE A 1 189 ? -5.531 -6.337 -9.848 1.00 97.50 189 ILE A O 1
ATOM 1515 N N . SER A 1 190 ? -4.972 -8.221 -10.960 1.00 95.50 190 SER A N 1
ATOM 1516 C CA . SER A 1 190 ? -3.985 -7.581 -11.830 1.00 95.50 190 SER A CA 1
ATOM 1517 C C . SER A 1 190 ? -4.628 -6.493 -12.697 1.00 95.50 190 SER A C 1
ATOM 1519 O O . SER A 1 190 ? -4.164 -5.351 -12.685 1.00 95.50 190 SER A O 1
ATOM 1521 N N . ALA A 1 191 ? -5.756 -6.800 -13.348 1.00 96.69 191 ALA A N 1
ATOM 1522 C CA . ALA A 1 191 ? -6.490 -5.855 -14.188 1.00 96.69 191 ALA A CA 1
ATOM 1523 C C . ALA A 1 191 ? -7.028 -4.651 -13.392 1.00 96.69 191 ALA A C 1
ATOM 1525 O O . ALA A 1 191 ? -6.873 -3.503 -13.814 1.00 96.69 191 ALA A O 1
ATOM 1526 N N . ALA A 1 192 ? -7.624 -4.891 -12.217 1.00 98.00 192 ALA A N 1
ATOM 1527 C CA . ALA A 1 192 ? -8.128 -3.830 -11.346 1.00 98.00 192 ALA A CA 1
ATOM 1528 C C . ALA A 1 192 ? -6.995 -2.919 -10.848 1.00 98.00 192 ALA A C 1
ATOM 1530 O O . ALA A 1 192 ? -7.124 -1.693 -10.856 1.00 98.00 192 ALA A O 1
ATOM 1531 N N . ARG A 1 193 ? -5.864 -3.506 -10.443 1.00 97.44 193 ARG A N 1
ATOM 1532 C CA . ARG A 1 193 ? -4.702 -2.756 -9.965 1.00 97.44 193 ARG A CA 1
ATOM 1533 C C . ARG A 1 193 ? -4.079 -1.909 -11.071 1.00 97.44 193 ARG A C 1
ATOM 1535 O O . ARG A 1 193 ? -3.755 -0.749 -10.818 1.00 97.44 193 ARG A O 1
ATOM 1542 N N . GLU A 1 194 ? -3.903 -2.462 -12.270 1.00 96.75 194 GLU A N 1
ATOM 1543 C CA . GLU A 1 194 ? -3.388 -1.717 -13.425 1.00 96.75 194 GLU A CA 1
ATOM 1544 C C . GLU A 1 194 ? -4.297 -0.530 -13.755 1.00 96.75 194 GLU A C 1
ATOM 1546 O O . GLU A 1 194 ? -3.816 0.597 -13.885 1.00 96.75 194 GLU A O 1
ATOM 1551 N N . PHE A 1 195 ? -5.615 -0.751 -13.786 1.00 98.25 195 PHE A N 1
ATOM 1552 C CA . PHE A 1 195 ? -6.586 0.319 -13.982 1.00 98.25 195 PHE A CA 1
ATOM 1553 C C . PHE A 1 195 ? -6.441 1.434 -12.942 1.00 98.25 195 PHE A C 1
ATOM 1555 O O . PHE A 1 195 ? -6.297 2.599 -13.316 1.00 98.25 195 PHE A O 1
ATOM 1562 N N . MET A 1 196 ? -6.441 1.093 -11.647 1.00 98.38 196 MET A N 1
ATOM 1563 C CA . MET A 1 196 ? -6.293 2.080 -10.572 1.00 98.38 196 MET A CA 1
ATOM 1564 C C . MET A 1 196 ? -5.004 2.882 -10.735 1.00 98.38 196 MET A C 1
ATOM 1566 O O . MET A 1 196 ? -5.004 4.103 -10.595 1.00 98.38 196 MET A O 1
ATOM 1570 N N . LEU A 1 197 ? -3.908 2.203 -11.067 1.00 97.88 197 LEU A N 1
ATOM 1571 C CA . LEU A 1 197 ? -2.610 2.829 -11.233 1.00 97.88 197 LEU A CA 1
ATOM 1572 C C . LEU A 1 197 ? -2.589 3.820 -12.408 1.00 97.88 197 LEU A C 1
ATOM 1574 O O . LEU A 1 197 ? -2.085 4.930 -12.243 1.00 97.88 197 LEU A O 1
ATOM 1578 N N . VAL A 1 198 ? -3.189 3.469 -13.550 1.00 98.38 198 VAL A N 1
ATOM 1579 C CA . VAL A 1 198 ? -3.346 4.375 -14.703 1.00 98.38 198 VAL A CA 1
ATOM 1580 C C . VAL A 1 198 ? -4.236 5.571 -14.352 1.00 98.38 198 VAL A C 1
ATOM 1582 O O . VAL A 1 198 ? -3.886 6.704 -14.679 1.00 98.38 198 VAL A O 1
ATOM 1585 N N . GLN A 1 199 ? -5.361 5.358 -13.659 1.00 98.56 199 GLN A N 1
ATOM 1586 C CA . GLN A 1 199 ? -6.260 6.456 -13.281 1.00 98.56 199 GLN A CA 1
ATOM 1587 C C . GLN A 1 199 ? -5.600 7.438 -12.310 1.00 98.56 199 GLN A C 1
ATOM 1589 O O . GLN A 1 199 ? -5.694 8.649 -12.506 1.00 98.56 199 GLN A O 1
ATOM 1594 N N . ILE A 1 200 ? -4.894 6.933 -11.294 1.00 98.69 200 ILE A N 1
ATOM 1595 C CA . ILE A 1 200 ? -4.139 7.769 -10.351 1.00 98.69 200 ILE A CA 1
ATOM 1596 C C . ILE A 1 200 ? -3.030 8.524 -11.093 1.00 98.69 200 ILE A C 1
ATOM 1598 O O . ILE A 1 200 ? -2.870 9.728 -10.895 1.00 98.69 200 ILE A O 1
ATOM 1602 N N . ALA A 1 201 ? -2.295 7.841 -11.977 1.00 98.62 201 ALA A N 1
ATOM 1603 C CA . ALA A 1 201 ? -1.223 8.447 -12.757 1.00 98.62 201 ALA A CA 1
ATOM 1604 C C . ALA A 1 201 ? -1.718 9.592 -13.646 1.00 98.62 201 ALA A C 1
ATOM 1606 O O . ALA A 1 201 ? -1.099 10.653 -13.663 1.00 98.62 201 ALA A O 1
ATOM 1607 N N . GLU A 1 202 ? -2.827 9.404 -14.364 1.00 98.50 202 GLU A N 1
ATOM 1608 C CA . GLU A 1 202 ? -3.389 10.442 -15.231 1.00 98.50 202 GLU A CA 1
ATOM 1609 C C . GLU A 1 202 ? -4.007 11.594 -14.433 1.00 98.50 202 GLU A C 1
ATOM 1611 O O . GLU A 1 202 ? -3.800 12.753 -14.793 1.00 98.50 202 GLU A O 1
ATOM 1616 N N . TYR A 1 203 ? -4.699 11.304 -13.326 1.00 98.69 203 TYR A N 1
ATOM 1617 C CA . TYR A 1 203 ? -5.289 12.336 -12.472 1.00 98.69 203 TYR A CA 1
ATOM 1618 C C . TYR 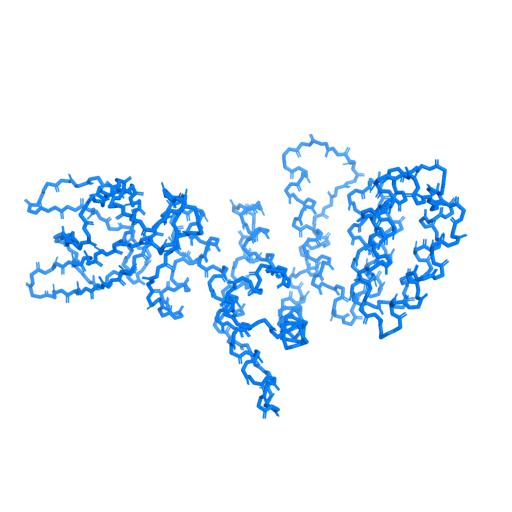A 1 203 ? -4.224 13.236 -11.827 1.00 98.69 203 TYR A C 1
ATOM 1620 O O . TYR A 1 203 ? -4.384 14.453 -11.786 1.00 98.69 203 TYR A O 1
ATOM 1628 N N . LEU A 1 204 ? -3.113 12.651 -11.368 1.00 98.62 204 LEU A N 1
ATOM 1629 C CA . LEU A 1 204 ? -2.034 13.362 -10.671 1.00 98.62 204 LEU A CA 1
ATOM 1630 C C . LEU A 1 204 ? -0.871 13.770 -11.588 1.00 98.62 204 LEU A C 1
ATOM 1632 O O . LEU A 1 204 ? 0.154 14.249 -11.104 1.00 98.62 204 LEU A O 1
ATOM 1636 N N . LYS A 1 205 ? -0.989 13.569 -12.905 1.00 98.69 205 LYS A N 1
ATOM 1637 C CA . LYS A 1 205 ? 0.132 13.632 -13.858 1.00 98.69 205 LYS A CA 1
ATOM 1638 C C . LYS A 1 205 ? 0.976 14.901 -13.751 1.00 98.69 205 LYS A C 1
ATOM 1640 O O . LYS A 1 205 ? 2.204 14.821 -13.716 1.00 98.69 205 LYS A O 1
ATOM 1645 N N . GLU A 1 206 ? 0.326 16.061 -13.711 1.00 98.50 206 GLU A N 1
ATOM 1646 C CA . GLU A 1 206 ? 1.015 17.355 -13.685 1.00 98.50 206 GLU A CA 1
ATOM 1647 C C . GLU A 1 206 ? 1.790 17.556 -12.374 1.00 98.50 206 GLU A C 1
ATOM 1649 O O . GLU A 1 206 ? 2.950 17.975 -12.394 1.00 98.50 206 GLU A O 1
ATOM 1654 N N . ASP A 1 207 ? 1.201 17.180 -11.236 1.00 98.50 207 ASP A N 1
ATOM 1655 C CA . ASP A 1 207 ? 1.857 17.269 -9.930 1.00 98.50 207 ASP A CA 1
ATOM 1656 C C . ASP A 1 207 ? 2.982 16.250 -9.769 1.00 98.50 207 ASP A C 1
ATOM 1658 O O . ASP A 1 207 ? 4.067 16.606 -9.301 1.00 98.50 207 ASP A O 1
ATOM 1662 N N . LEU A 1 208 ? 2.778 15.015 -10.234 1.00 98.81 208 LEU A N 1
ATOM 1663 C CA . LEU A 1 208 ? 3.815 13.983 -10.268 1.00 98.81 208 LEU A CA 1
ATOM 1664 C C . LEU A 1 208 ? 5.020 14.450 -11.093 1.00 98.81 208 LEU A C 1
ATOM 1666 O O . LEU A 1 208 ? 6.162 14.323 -10.652 1.00 98.81 208 LEU A O 1
ATOM 1670 N N . LEU A 1 209 ? 4.788 15.035 -12.274 1.00 98.69 209 LEU A N 1
ATOM 1671 C CA . LEU A 1 209 ? 5.857 15.565 -13.120 1.00 98.69 209 LEU A CA 1
ATOM 1672 C C . LEU A 1 209 ? 6.568 16.753 -12.460 1.00 98.69 209 LEU A C 1
ATOM 1674 O O . LEU A 1 209 ? 7.803 16.834 -12.479 1.00 98.69 209 LEU A O 1
ATOM 1678 N N . ARG A 1 210 ? 5.810 17.670 -11.854 1.00 98.56 210 ARG A N 1
ATOM 1679 C CA . ARG A 1 210 ? 6.351 18.823 -11.127 1.00 98.56 210 ARG A CA 1
ATOM 1680 C C . ARG A 1 210 ? 7.259 18.375 -9.982 1.00 98.56 210 ARG A C 1
ATOM 1682 O O . ARG A 1 210 ? 8.395 18.834 -9.907 1.00 98.56 210 ARG A O 1
ATOM 1689 N N . ILE A 1 211 ? 6.808 17.451 -9.137 1.00 98.62 211 ILE A N 1
ATOM 1690 C CA . ILE A 1 211 ? 7.584 16.948 -7.993 1.00 98.62 211 ILE A CA 1
ATOM 1691 C C . ILE A 1 211 ? 8.802 16.153 -8.474 1.00 98.62 211 ILE A C 1
ATOM 1693 O O . ILE A 1 211 ? 9.925 16.419 -8.043 1.00 98.62 211 ILE A O 1
ATOM 1697 N N . TYR A 1 212 ? 8.627 15.259 -9.451 1.00 98.62 212 TYR A N 1
ATOM 1698 C CA . TYR A 1 212 ? 9.722 14.490 -10.049 1.00 98.62 212 TYR A CA 1
ATOM 1699 C C . TYR A 1 212 ? 10.861 15.369 -10.597 1.00 98.62 212 TYR A C 1
ATOM 1701 O O . TYR A 1 212 ? 12.041 15.015 -10.493 1.00 98.62 212 TYR A O 1
ATOM 1709 N N . THR A 1 213 ? 10.512 16.501 -11.218 1.00 97.81 213 THR A N 1
ATOM 1710 C CA . THR A 1 213 ? 11.482 17.453 -11.786 1.00 97.81 213 THR A CA 1
ATOM 1711 C C . THR A 1 213 ? 12.059 18.421 -10.753 1.00 97.81 213 THR A C 1
ATOM 1713 O O . THR A 1 213 ? 13.187 18.898 -10.938 1.00 97.81 213 THR A O 1
ATOM 1716 N N . HIS A 1 214 ? 11.307 18.703 -9.685 1.00 97.62 214 HIS A N 1
ATOM 1717 C CA . HIS A 1 214 ? 11.735 19.527 -8.562 1.00 97.62 214 HIS A CA 1
ATOM 1718 C C . HIS A 1 214 ? 12.804 18.825 -7.718 1.00 97.62 214 HIS A C 1
ATOM 1720 O O . HIS A 1 214 ? 13.838 19.425 -7.427 1.00 97.62 214 HIS A O 1
ATOM 1726 N N . ILE A 1 215 ? 12.603 17.544 -7.391 1.00 97.38 215 ILE A N 1
ATOM 1727 C CA . ILE A 1 215 ? 13.563 16.762 -6.607 1.00 97.38 215 ILE A CA 1
ATOM 1728 C C . ILE A 1 215 ? 14.824 16.503 -7.446 1.00 97.38 215 ILE A C 1
ATOM 1730 O O . ILE A 1 215 ? 14.819 15.724 -8.406 1.00 97.38 215 ILE A O 1
ATOM 1734 N N . ARG A 1 216 ? 15.935 17.146 -7.068 1.00 93.25 216 ARG A N 1
ATOM 1735 C CA . ARG A 1 216 ? 17.243 17.021 -7.729 1.00 93.25 216 ARG A CA 1
ATOM 1736 C C . ARG A 1 216 ? 18.301 16.523 -6.754 1.00 93.25 216 ARG A C 1
ATOM 1738 O O . ARG A 1 216 ? 18.714 17.247 -5.859 1.00 93.25 216 ARG A O 1
ATOM 1745 N N . LEU A 1 217 ? 18.769 15.300 -6.986 1.00 93.31 217 LEU A N 1
ATOM 1746 C CA . LEU A 1 217 ? 19.818 14.644 -6.204 1.00 93.31 217 LEU A CA 1
ATOM 1747 C C . LEU A 1 217 ? 21.051 14.451 -7.099 1.00 93.31 217 LEU A C 1
ATOM 1749 O O . LEU A 1 217 ? 21.230 13.394 -7.699 1.00 93.31 217 LEU A O 1
ATOM 1753 N N . GLU A 1 218 ? 21.852 15.508 -7.272 1.00 87.56 218 GLU A N 1
ATOM 1754 C CA . GLU A 1 218 ? 23.009 15.496 -8.189 1.00 87.56 218 GLU A CA 1
ATOM 1755 C C . GLU A 1 218 ? 24.122 14.555 -7.712 1.00 87.56 218 GLU A C 1
ATOM 1757 O O . GLU A 1 218 ? 24.715 13.825 -8.507 1.00 87.56 218 GLU A O 1
ATOM 1762 N N . ASN A 1 219 ? 24.369 14.532 -6.401 1.00 91.81 219 ASN A N 1
ATOM 1763 C CA . ASN A 1 219 ? 25.324 13.632 -5.769 1.00 91.81 219 ASN A CA 1
ATOM 1764 C C . ASN A 1 219 ? 24.563 12.546 -5.012 1.00 91.81 219 ASN A C 1
ATOM 1766 O O . ASN A 1 219 ? 23.656 12.850 -4.246 1.00 91.81 219 ASN A O 1
ATOM 1770 N N . TYR A 1 220 ? 24.945 11.285 -5.201 1.00 95.25 220 TYR A N 1
ATOM 1771 C CA . TYR A 1 220 ? 24.347 10.189 -4.447 1.00 95.25 220 TYR A CA 1
ATOM 1772 C C . TYR A 1 220 ? 24.868 10.174 -3.007 1.00 95.25 220 TYR A C 1
ATOM 1774 O O . TYR A 1 220 ? 26.072 10.023 -2.786 1.00 95.25 220 TYR A O 1
ATOM 1782 N N . GLN A 1 221 ? 23.959 10.283 -2.037 1.00 96.00 221 GLN A N 1
ATOM 1783 C CA . GLN A 1 221 ? 24.264 10.102 -0.623 1.00 96.00 221 GLN A CA 1
ATOM 1784 C C . GLN A 1 221 ? 23.331 9.079 0.030 1.00 96.00 221 GLN A C 1
ATOM 1786 O O . GLN A 1 221 ? 22.166 8.917 -0.341 1.00 96.00 221 GLN A O 1
ATOM 1791 N N . VAL A 1 222 ? 23.862 8.383 1.035 1.00 96.88 222 VAL A N 1
ATOM 1792 C CA . VAL A 1 222 ? 23.113 7.442 1.878 1.00 96.88 222 VAL A CA 1
ATOM 1793 C C . VAL A 1 222 ? 22.774 8.142 3.196 1.00 96.88 222 VAL A C 1
ATOM 1795 O O . VAL A 1 222 ? 23.270 7.776 4.259 1.00 96.88 222 VAL A O 1
ATOM 1798 N N . THR A 1 223 ? 21.979 9.210 3.108 1.00 97.38 223 THR A N 1
ATOM 1799 C CA . THR A 1 223 ? 21.403 9.927 4.257 1.00 97.38 223 THR A CA 1
ATOM 1800 C C . THR A 1 223 ? 19.889 9.735 4.259 1.00 97.38 223 THR A C 1
ATOM 1802 O O . THR A 1 223 ? 19.300 9.443 3.220 1.00 97.38 223 THR A O 1
ATOM 1805 N N . GLN A 1 224 ? 19.251 9.872 5.422 1.00 96.56 224 GLN A N 1
ATOM 1806 C CA . GLN A 1 224 ? 17.804 9.675 5.544 1.00 96.56 224 GLN A CA 1
ATOM 1807 C C . GLN A 1 224 ? 17.017 10.612 4.613 1.00 96.56 224 GLN A C 1
ATOM 1809 O O . GLN A 1 224 ? 16.151 10.157 3.873 1.00 96.56 224 GLN A O 1
ATOM 1814 N N . GLU A 1 225 ? 17.383 11.895 4.586 1.00 96.62 225 GLU A N 1
ATOM 1815 C CA . GLU A 1 225 ? 16.755 12.911 3.734 1.00 96.62 225 GLU A CA 1
ATOM 1816 C C . GLU A 1 225 ? 16.861 12.565 2.239 1.00 96.62 225 GLU A C 1
ATOM 1818 O O . GLU A 1 225 ? 15.854 12.526 1.531 1.00 96.62 225 GLU A O 1
ATOM 1823 N N . ASP A 1 226 ? 18.063 12.220 1.766 1.00 97.75 226 ASP A N 1
ATOM 1824 C CA . ASP A 1 226 ? 18.289 11.814 0.377 1.00 97.75 226 ASP A CA 1
ATOM 1825 C C . ASP A 1 226 ? 17.514 10.542 0.016 1.00 97.75 226 ASP A C 1
ATOM 1827 O O . ASP A 1 226 ? 17.024 10.408 -1.106 1.00 97.75 226 ASP A O 1
ATOM 1831 N N . ILE A 1 227 ? 17.423 9.583 0.942 1.00 98.31 227 ILE A N 1
ATOM 1832 C CA . ILE A 1 227 ? 16.664 8.344 0.747 1.00 98.31 227 ILE A CA 1
ATOM 1833 C C . ILE A 1 227 ? 15.172 8.658 0.605 1.00 98.31 227 ILE A C 1
ATOM 1835 O O . ILE A 1 227 ? 14.555 8.157 -0.336 1.00 98.31 227 ILE A O 1
ATOM 1839 N N . ALA A 1 228 ? 14.614 9.510 1.468 1.00 98.19 228 ALA A N 1
ATOM 1840 C CA . ALA A 1 228 ? 13.212 9.916 1.418 1.00 98.19 228 ALA A CA 1
ATOM 1841 C C . ALA A 1 228 ? 12.880 10.657 0.110 1.00 98.19 228 ALA A C 1
ATOM 1843 O O . ALA A 1 228 ? 11.942 10.285 -0.598 1.00 98.19 228 ALA A O 1
ATOM 1844 N N . LEU A 1 229 ? 13.699 11.642 -0.277 1.00 98.44 229 LEU A N 1
ATOM 1845 C CA . LEU A 1 229 ? 13.539 12.379 -1.536 1.00 98.44 229 LEU A CA 1
ATOM 1846 C C . LEU A 1 229 ? 13.633 11.458 -2.757 1.00 98.44 229 LEU A C 1
ATOM 1848 O O . LEU A 1 229 ? 12.837 11.567 -3.691 1.00 98.44 229 LEU A O 1
ATOM 1852 N N . ARG A 1 230 ? 14.584 10.520 -2.758 1.00 98.50 230 ARG A N 1
ATOM 1853 C CA . ARG A 1 230 ? 14.737 9.541 -3.841 1.00 98.50 230 ARG A CA 1
ATOM 1854 C C . ARG A 1 230 ? 13.544 8.596 -3.918 1.00 98.50 230 ARG A C 1
ATOM 1856 O O . ARG A 1 230 ? 13.095 8.290 -5.019 1.00 98.50 230 ARG A O 1
ATOM 1863 N N . ALA A 1 231 ? 13.012 8.165 -2.775 1.00 98.56 231 ALA A N 1
ATOM 1864 C CA . ALA A 1 231 ? 11.818 7.332 -2.712 1.00 98.56 231 ALA A CA 1
ATOM 1865 C C . ALA A 1 231 ? 10.598 8.062 -3.297 1.00 98.56 231 ALA A C 1
ATOM 1867 O O . ALA A 1 231 ? 9.963 7.522 -4.201 1.00 98.56 231 ALA A O 1
ATOM 1868 N N . MET A 1 232 ? 10.343 9.313 -2.896 1.00 98.75 232 MET A N 1
ATOM 1869 C CA . MET A 1 232 ? 9.271 10.144 -3.467 1.00 98.75 232 MET A CA 1
ATOM 1870 C C . MET A 1 232 ? 9.461 10.378 -4.973 1.00 98.75 232 MET A C 1
ATOM 1872 O O . MET A 1 232 ? 8.521 10.263 -5.760 1.00 98.75 232 MET A O 1
ATOM 1876 N N . ARG A 1 233 ? 10.692 10.648 -5.421 1.00 98.62 233 ARG A N 1
ATOM 1877 C CA . ARG A 1 233 ? 10.994 10.816 -6.850 1.00 98.62 233 ARG A CA 1
ATOM 1878 C C . ARG A 1 233 ? 10.739 9.535 -7.649 1.00 98.62 233 ARG A C 1
ATOM 1880 O O . ARG A 1 233 ? 10.198 9.606 -8.752 1.00 98.62 233 ARG A O 1
ATOM 1887 N N . ASN A 1 234 ? 11.097 8.376 -7.102 1.00 98.75 234 ASN A N 1
ATOM 1888 C CA . ASN A 1 234 ? 10.886 7.081 -7.749 1.00 98.75 234 ASN A CA 1
ATOM 1889 C C . ASN A 1 234 ? 9.422 6.624 -7.686 1.00 98.75 234 ASN A C 1
ATOM 1891 O O . ASN A 1 234 ? 8.964 5.952 -8.607 1.00 98.75 234 ASN A O 1
ATOM 1895 N N . LEU A 1 235 ? 8.664 7.055 -6.677 1.00 98.75 235 LEU A N 1
ATOM 1896 C CA . LEU A 1 235 ? 7.207 6.949 -6.654 1.00 98.75 235 LEU A CA 1
ATOM 1897 C C . LEU A 1 235 ? 6.570 7.810 -7.756 1.00 98.75 235 LEU A C 1
ATOM 1899 O O . LEU A 1 235 ? 5.704 7.344 -8.485 1.00 98.75 235 LEU A O 1
ATOM 1903 N N . CYS A 1 236 ? 7.025 9.051 -7.944 1.00 98.81 236 CYS A N 1
ATOM 1904 C CA . CYS A 1 236 ? 6.530 9.867 -9.053 1.00 98.81 236 CYS A CA 1
ATOM 1905 C C . CYS A 1 236 ? 6.829 9.198 -10.402 1.00 98.81 236 CYS A C 1
ATOM 1907 O O . CYS A 1 236 ? 5.965 9.132 -11.275 1.00 98.81 236 CYS A O 1
ATOM 1909 N N . LEU A 1 237 ? 8.042 8.652 -10.560 1.00 98.75 237 LEU A N 1
ATOM 1910 C CA . LEU A 1 237 ? 8.432 7.894 -11.748 1.00 98.75 237 LEU A CA 1
ATOM 1911 C C . LEU A 1 237 ? 7.524 6.679 -11.983 1.00 98.75 237 LEU A C 1
ATOM 1913 O O . LEU A 1 237 ? 7.217 6.386 -13.139 1.00 98.75 237 LEU A O 1
ATOM 1917 N N . SER A 1 238 ? 7.096 5.988 -10.920 1.00 98.44 238 SER A N 1
ATOM 1918 C CA . SER A 1 238 ? 6.289 4.775 -11.047 1.00 98.44 238 SER A CA 1
ATOM 1919 C C . SER A 1 238 ? 4.896 5.028 -11.594 1.00 98.44 238 SER A C 1
ATOM 1921 O O . SER A 1 238 ? 4.426 4.234 -12.402 1.00 98.44 238 SER A O 1
ATOM 1923 N N . TYR A 1 239 ? 4.281 6.155 -11.245 1.00 98.81 239 TYR A N 1
ATOM 1924 C CA . TYR A 1 239 ? 3.030 6.587 -11.860 1.00 98.81 239 TYR A CA 1
ATOM 1925 C C . TYR A 1 239 ? 3.252 7.182 -13.252 1.00 98.81 239 TYR A C 1
ATOM 1927 O O . TYR A 1 239 ? 2.571 6.798 -14.199 1.00 98.81 239 TYR A O 1
ATOM 1935 N N . LEU A 1 240 ? 4.249 8.062 -13.424 1.00 98.81 240 LEU A N 1
ATOM 1936 C CA . LEU A 1 240 ? 4.538 8.688 -14.723 1.00 98.81 240 LEU A CA 1
ATOM 1937 C C . LEU A 1 240 ? 4.823 7.660 -15.824 1.00 98.81 240 LEU A C 1
ATOM 1939 O O . LEU A 1 240 ? 4.510 7.924 -16.986 1.00 98.81 240 LEU A O 1
ATOM 1943 N N . ALA A 1 241 ? 5.372 6.493 -15.472 1.00 98.69 241 ALA A N 1
ATOM 1944 C CA . ALA A 1 241 ? 5.594 5.379 -16.388 1.00 98.69 241 ALA A CA 1
ATOM 1945 C C . ALA A 1 241 ? 4.317 4.908 -17.107 1.00 98.69 241 ALA A C 1
ATOM 1947 O O . ALA A 1 241 ? 4.420 4.441 -18.233 1.00 98.69 241 ALA A O 1
ATOM 1948 N N . TYR A 1 242 ? 3.136 5.085 -16.514 1.00 98.38 242 TYR A N 1
ATOM 1949 C CA . TYR A 1 242 ? 1.848 4.661 -17.078 1.00 98.38 242 TYR A CA 1
ATOM 1950 C C . TYR A 1 242 ? 1.092 5.797 -17.776 1.00 98.38 242 TYR A C 1
ATOM 1952 O O . TYR A 1 242 ? -0.060 5.637 -18.168 1.00 98.38 242 TYR A O 1
ATOM 1960 N N . THR A 1 243 ? 1.748 6.944 -17.959 1.00 98.50 243 THR A N 1
ATOM 1961 C CA . THR A 1 243 ? 1.218 8.079 -18.725 1.00 98.50 243 THR A CA 1
ATOM 1962 C C . THR A 1 243 ? 1.843 8.139 -20.115 1.00 98.50 243 THR A C 1
ATOM 1964 O O . THR A 1 243 ? 2.857 7.496 -20.406 1.00 98.50 243 THR A O 1
ATOM 1967 N N . ASN A 1 244 ? 1.324 9.020 -20.970 1.00 97.69 244 ASN A N 1
ATOM 1968 C CA . ASN A 1 244 ? 1.919 9.301 -22.281 1.00 97.69 244 ASN A CA 1
ATOM 1969 C C . ASN A 1 244 ? 3.374 9.830 -22.233 1.00 97.69 244 ASN A C 1
ATOM 1971 O O . ASN A 1 244 ? 4.053 9.841 -23.260 1.00 97.69 244 ASN A O 1
ATOM 1975 N N . LEU A 1 245 ? 3.868 10.260 -21.067 1.00 97.88 245 LEU A N 1
ATOM 1976 C CA . LEU A 1 245 ? 5.248 10.714 -20.860 1.00 97.88 245 LEU A CA 1
ATOM 1977 C C . LEU A 1 245 ? 6.206 9.577 -20.469 1.00 97.88 245 LEU A C 1
ATOM 1979 O O . LEU A 1 245 ? 7.429 9.764 -20.512 1.00 97.88 245 LEU A O 1
ATOM 1983 N N . GLY A 1 246 ? 5.669 8.413 -20.089 1.00 98.19 246 GLY A N 1
ATOM 1984 C CA . GLY A 1 246 ? 6.389 7.351 -19.389 1.00 98.19 246 GLY A CA 1
ATOM 1985 C C . GLY A 1 246 ? 7.669 6.918 -20.088 1.00 98.19 246 GLY A C 1
ATOM 1986 O O . GLY A 1 246 ? 8.744 6.966 -19.491 1.00 98.19 246 GLY A O 1
ATOM 1987 N N . ASN A 1 247 ? 7.588 6.595 -21.383 1.00 98.62 247 ASN A N 1
ATOM 1988 C CA . ASN A 1 247 ? 8.740 6.129 -22.160 1.00 98.62 247 ASN A CA 1
ATOM 1989 C C . ASN A 1 247 ? 9.932 7.099 -22.099 1.00 98.62 247 ASN A C 1
ATOM 1991 O O . ASN A 1 247 ? 11.064 6.689 -21.837 1.00 98.62 247 ASN A O 1
ATOM 1995 N N . THR A 1 248 ? 9.681 8.394 -22.310 1.00 98.50 248 THR A N 1
ATOM 1996 C CA . THR A 1 248 ? 10.730 9.420 -22.323 1.00 98.50 248 THR A CA 1
ATOM 1997 C C . THR A 1 248 ? 11.276 9.689 -20.924 1.00 98.50 248 THR A C 1
ATOM 1999 O O . THR A 1 248 ? 12.493 9.791 -20.752 1.00 98.50 248 THR A O 1
ATOM 2002 N N . VAL A 1 249 ? 10.402 9.806 -19.919 1.00 98.50 249 VAL A N 1
ATOM 2003 C CA . VAL A 1 249 ? 10.811 10.122 -18.543 1.00 98.50 249 VAL A CA 1
ATOM 2004 C C . VAL A 1 249 ? 11.630 8.979 -17.943 1.00 98.50 249 VAL A C 1
ATOM 2006 O O . VAL A 1 249 ? 12.699 9.236 -17.388 1.00 98.50 249 VAL A O 1
ATOM 2009 N N . VAL A 1 250 ? 11.189 7.730 -18.119 1.00 98.81 250 VAL A N 1
ATOM 2010 C CA . VAL A 1 250 ? 11.875 6.532 -17.613 1.00 98.81 250 VAL A CA 1
ATOM 2011 C C . VAL A 1 250 ? 13.221 6.322 -18.297 1.00 98.81 250 VAL A C 1
ATOM 2013 O O . VAL A 1 250 ? 14.229 6.145 -17.612 1.00 98.81 250 VAL A O 1
ATOM 2016 N N . GLN A 1 251 ? 13.285 6.430 -19.628 1.00 98.75 251 GLN A N 1
ATOM 2017 C CA . GLN A 1 251 ? 14.553 6.306 -20.350 1.00 98.75 251 GLN A CA 1
ATOM 2018 C C . GLN A 1 251 ? 15.559 7.378 -19.909 1.00 98.75 251 GLN A C 1
ATOM 2020 O O . GLN A 1 251 ? 16.734 7.087 -19.677 1.00 98.75 251 GLN A O 1
ATOM 2025 N N . LYS A 1 252 ? 15.102 8.626 -19.742 1.00 98.31 252 LYS A N 1
ATOM 2026 C CA . LYS A 1 252 ? 15.947 9.710 -19.232 1.00 98.31 252 LYS A CA 1
ATOM 2027 C C . LYS A 1 252 ? 16.397 9.445 -17.795 1.00 98.31 252 LYS A C 1
ATOM 2029 O O . LYS A 1 252 ? 17.540 9.764 -17.475 1.00 98.31 252 LYS A O 1
ATOM 2034 N N . HIS A 1 253 ? 15.533 8.898 -16.943 1.00 98.44 253 HIS A N 1
ATOM 2035 C CA . HIS A 1 253 ? 15.891 8.550 -15.570 1.00 98.44 253 HIS A CA 1
ATOM 2036 C C . HIS A 1 253 ? 17.020 7.517 -15.544 1.00 98.44 253 HIS A C 1
ATOM 2038 O O . HIS A 1 253 ? 18.053 7.772 -14.934 1.00 98.44 253 HIS A O 1
ATOM 2044 N N . TYR A 1 254 ? 16.866 6.418 -16.289 1.00 98.50 254 TYR A N 1
ATOM 2045 C CA . TYR A 1 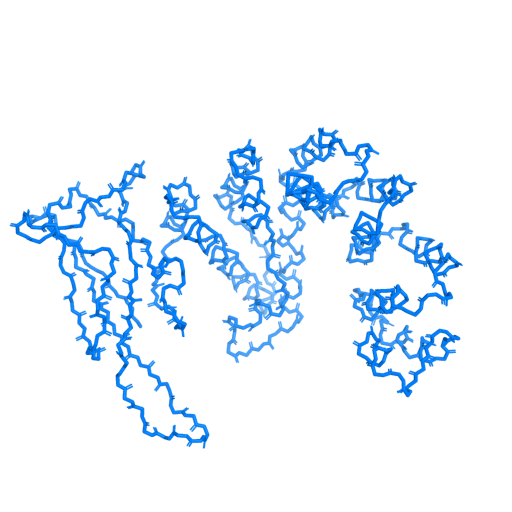254 ? 17.876 5.365 -16.402 1.00 98.50 254 TYR A CA 1
ATOM 2046 C C . TYR A 1 254 ? 19.226 5.907 -16.891 1.00 98.50 254 TYR A C 1
ATOM 2048 O O . TYR A 1 254 ? 20.256 5.675 -16.266 1.00 98.50 254 TYR A O 1
ATOM 2056 N N . ASN A 1 255 ? 19.224 6.689 -17.976 1.00 97.81 255 ASN A N 1
ATOM 2057 C CA . ASN A 1 255 ? 20.457 7.196 -18.587 1.00 97.81 255 ASN A CA 1
ATOM 2058 C C . ASN A 1 255 ? 21.236 8.172 -17.693 1.00 97.81 255 ASN A C 1
ATOM 2060 O O . ASN A 1 255 ? 22.446 8.305 -17.854 1.00 97.81 255 ASN A O 1
ATOM 2064 N N . ASN A 1 256 ? 20.549 8.880 -16.791 1.00 96.31 256 ASN A N 1
ATOM 2065 C CA . ASN A 1 256 ? 21.170 9.849 -15.884 1.00 96.31 256 ASN A CA 1
ATOM 2066 C C . ASN A 1 256 ? 21.388 9.294 -14.468 1.00 96.31 256 ASN A C 1
ATOM 2068 O O . ASN A 1 256 ? 21.921 10.009 -13.620 1.00 96.31 256 ASN A O 1
ATOM 2072 N N . ALA A 1 257 ? 20.961 8.061 -14.189 1.00 96.75 257 ALA A N 1
ATOM 2073 C CA . ALA A 1 257 ? 21.132 7.452 -12.881 1.00 96.75 257 ALA A CA 1
ATOM 2074 C C . ALA A 1 257 ? 22.623 7.226 -12.589 1.00 96.75 257 ALA A C 1
ATOM 2076 O O . ALA A 1 257 ? 23.355 6.637 -13.384 1.00 96.75 257 ALA A O 1
ATOM 2077 N N . ASN A 1 258 ? 23.070 7.682 -11.419 1.00 95.25 258 ASN A N 1
ATOM 2078 C CA . ASN A 1 258 ? 24.441 7.514 -10.925 1.00 95.25 258 ASN A CA 1
ATOM 2079 C C . ASN A 1 258 ? 24.534 6.500 -9.769 1.00 95.25 258 ASN A C 1
ATOM 2081 O O . ASN A 1 258 ? 25.580 6.375 -9.134 1.00 95.25 258 ASN A O 1
ATOM 2085 N N . ASN A 1 259 ? 23.438 5.798 -9.472 1.00 96.81 259 ASN A N 1
ATOM 2086 C CA . ASN A 1 259 ? 23.321 4.841 -8.381 1.00 96.81 259 ASN A CA 1
ATOM 2087 C C . ASN A 1 259 ? 22.333 3.724 -8.747 1.00 96.81 259 ASN A C 1
ATOM 2089 O O . ASN A 1 259 ? 21.437 3.911 -9.567 1.00 96.81 259 ASN A O 1
ATOM 2093 N N . MET A 1 260 ? 22.478 2.563 -8.105 1.00 97.06 260 MET A N 1
ATOM 2094 C CA . MET A 1 260 ? 21.688 1.374 -8.434 1.00 97.06 260 MET A CA 1
ATOM 2095 C C . MET A 1 260 ? 20.197 1.513 -8.077 1.00 97.06 260 MET A C 1
ATOM 2097 O O . MET A 1 260 ? 19.365 0.890 -8.731 1.00 97.06 260 MET A O 1
ATOM 2101 N N . THR A 1 261 ? 19.834 2.329 -7.080 1.00 97.69 261 THR A N 1
ATOM 2102 C CA . THR A 1 261 ? 18.428 2.539 -6.695 1.00 97.69 261 THR A CA 1
ATOM 2103 C C . THR A 1 261 ? 17.636 3.172 -7.837 1.00 97.69 261 THR A C 1
ATOM 2105 O O . THR A 1 261 ? 16.584 2.656 -8.207 1.00 97.69 261 THR A O 1
ATOM 2108 N N . ASP A 1 262 ? 18.174 4.232 -8.436 1.00 98.00 262 ASP A N 1
ATOM 2109 C CA . ASP A 1 262 ? 17.540 4.954 -9.543 1.00 98.00 262 ASP A CA 1
ATOM 2110 C C . ASP A 1 262 ? 17.595 4.149 -10.853 1.00 98.00 262 ASP A C 1
ATOM 2112 O O . ASP A 1 262 ? 16.600 4.057 -11.578 1.00 98.00 262 ASP A O 1
ATOM 2116 N N . THR A 1 263 ? 18.718 3.469 -11.127 1.00 98.25 263 THR A N 1
ATOM 2117 C CA . THR A 1 263 ? 18.843 2.578 -12.294 1.00 98.25 263 THR A CA 1
ATOM 2118 C C . THR A 1 263 ? 17.789 1.468 -12.263 1.00 98.25 263 THR A C 1
ATOM 2120 O O . THR A 1 263 ? 17.105 1.234 -13.260 1.00 98.25 263 THR A O 1
ATOM 2123 N N . LEU A 1 264 ? 17.620 0.796 -11.118 1.00 98.19 264 LEU A N 1
ATOM 2124 C CA . LEU A 1 264 ? 16.631 -0.272 -10.966 1.00 98.19 264 LEU A CA 1
ATOM 2125 C C . LEU A 1 264 ? 15.202 0.250 -10.936 1.00 98.19 264 LEU A C 1
ATOM 2127 O O . LEU A 1 264 ? 14.325 -0.433 -11.454 1.00 98.19 264 LEU A O 1
ATOM 2131 N N . ALA A 1 265 ? 14.952 1.423 -10.348 1.00 98.25 265 ALA A N 1
ATOM 2132 C CA . ALA A 1 265 ? 13.629 2.034 -10.382 1.00 98.25 265 ALA A CA 1
ATOM 2133 C C . ALA A 1 265 ? 13.184 2.248 -11.834 1.00 98.25 265 ALA A C 1
ATOM 2135 O O . ALA A 1 265 ? 12.123 1.765 -12.224 1.00 98.25 265 ALA A O 1
ATOM 2136 N N . ALA A 1 266 ? 14.029 2.861 -12.667 1.00 98.50 266 ALA A N 1
ATOM 2137 C CA . ALA A 1 266 ? 13.718 3.052 -14.080 1.00 98.50 266 ALA A CA 1
ATOM 2138 C C . ALA A 1 266 ? 13.568 1.728 -14.845 1.00 98.50 266 ALA A C 1
ATOM 2140 O O . ALA A 1 266 ? 12.626 1.579 -15.621 1.00 98.50 266 ALA A O 1
ATOM 2141 N N . LEU A 1 267 ? 14.448 0.749 -14.609 1.00 98.25 267 LEU A N 1
ATOM 2142 C CA . LEU A 1 267 ? 14.366 -0.551 -15.281 1.00 98.25 267 LEU A CA 1
ATOM 2143 C C . LEU A 1 267 ? 13.092 -1.320 -14.899 1.00 98.25 267 LEU A C 1
ATOM 2145 O O . LEU A 1 267 ? 12.426 -1.893 -15.762 1.00 98.25 267 LEU A O 1
ATOM 2149 N N . ASN A 1 268 ? 12.722 -1.288 -13.617 1.00 98.00 268 ASN A N 1
ATOM 2150 C CA . ASN A 1 268 ? 11.483 -1.871 -13.114 1.00 98.00 268 ASN A CA 1
ATOM 2151 C C . ASN A 1 268 ? 10.272 -1.200 -13.769 1.00 98.00 268 ASN A C 1
ATOM 2153 O O . ASN A 1 268 ? 9.418 -1.888 -14.319 1.00 98.00 268 ASN A O 1
ATOM 2157 N N . MET A 1 269 ? 10.238 0.135 -13.807 1.00 98.06 269 MET A N 1
ATOM 2158 C CA . MET A 1 269 ? 9.117 0.864 -14.400 1.00 98.06 269 MET A CA 1
ATOM 2159 C C . MET A 1 269 ? 8.999 0.652 -15.910 1.00 98.06 269 MET A C 1
ATOM 2161 O O . MET A 1 269 ? 7.894 0.438 -16.399 1.00 98.06 269 MET A O 1
ATOM 2165 N N . ALA A 1 270 ? 10.116 0.612 -16.643 1.00 98.50 270 ALA A N 1
ATOM 2166 C CA . ALA A 1 270 ? 10.105 0.260 -18.063 1.00 98.50 270 ALA A CA 1
ATOM 2167 C C . ALA A 1 270 ? 9.545 -1.146 -18.304 1.00 98.50 270 ALA A C 1
ATOM 2169 O O . ALA A 1 270 ? 8.795 -1.361 -19.252 1.00 98.50 270 ALA A O 1
ATOM 2170 N N . THR A 1 271 ? 9.888 -2.089 -17.426 1.00 97.81 271 THR A N 1
ATOM 2171 C CA . THR A 1 271 ? 9.436 -3.481 -17.503 1.00 97.81 271 THR A CA 1
ATOM 2172 C C . THR A 1 271 ? 7.945 -3.604 -17.200 1.00 97.81 271 THR A C 1
ATOM 2174 O O . THR A 1 271 ? 7.207 -4.156 -18.013 1.00 97.81 271 THR A O 1
ATOM 2177 N N . LYS A 1 272 ? 7.496 -3.076 -16.057 1.00 95.94 272 LYS A N 1
ATOM 2178 C CA . LYS A 1 272 ? 6.116 -3.220 -15.576 1.00 95.94 272 LYS A CA 1
ATOM 2179 C C . LYS A 1 272 ? 5.100 -2.465 -16.424 1.00 95.94 272 LYS A C 1
ATOM 2181 O O . LYS A 1 272 ? 4.041 -3.011 -16.682 1.00 95.94 272 LYS A O 1
ATOM 2186 N N . ALA A 1 273 ? 5.443 -1.271 -16.906 1.00 96.81 273 ALA A N 1
ATOM 2187 C CA . ALA A 1 273 ? 4.582 -0.499 -17.804 1.00 96.81 273 ALA A CA 1
ATOM 2188 C C . ALA A 1 273 ? 4.763 -0.874 -19.291 1.00 96.81 273 ALA A C 1
ATOM 2190 O O . ALA A 1 273 ? 4.306 -0.141 -20.163 1.00 96.81 273 ALA A O 1
ATOM 2191 N N . ALA A 1 274 ? 5.481 -1.970 -19.590 1.00 96.88 274 ALA A N 1
ATOM 2192 C CA . ALA A 1 274 ? 5.752 -2.456 -20.947 1.00 96.88 274 ALA A CA 1
ATOM 2193 C C . ALA A 1 274 ? 6.221 -1.352 -21.923 1.00 96.88 274 ALA A C 1
ATOM 2195 O O . ALA A 1 274 ? 5.794 -1.277 -23.076 1.00 96.88 274 ALA A O 1
ATOM 2196 N N . LEU A 1 275 ? 7.104 -0.461 -21.454 1.00 98.19 275 LEU A N 1
ATOM 2197 C CA . LEU A 1 275 ? 7.500 0.723 -22.215 1.00 98.19 275 LEU A CA 1
ATOM 2198 C C . LEU A 1 275 ? 8.348 0.356 -23.441 1.00 98.19 275 LEU A C 1
ATOM 2200 O O . LEU A 1 275 ? 9.195 -0.532 -23.351 1.00 98.19 275 LEU A O 1
ATOM 2204 N N . PRO A 1 276 ? 8.243 1.102 -24.558 1.00 98.50 276 PRO A N 1
ATOM 2205 C CA . PRO A 1 276 ? 9.059 0.861 -25.752 1.00 98.50 276 PRO A CA 1
ATOM 2206 C C . PRO A 1 276 ? 10.578 0.827 -25.505 1.00 98.50 276 PRO A C 1
ATOM 2208 O O . PRO A 1 276 ? 11.304 0.124 -26.203 1.00 98.50 276 PRO A O 1
ATOM 2211 N N . CYS A 1 277 ? 11.086 1.575 -24.521 1.00 98.44 277 CYS A N 1
ATOM 2212 C CA . CYS A 1 277 ? 12.507 1.583 -24.171 1.00 98.44 277 CYS A CA 1
ATOM 2213 C C . CYS A 1 277 ? 12.970 0.340 -23.389 1.00 98.44 277 CYS A C 1
ATOM 2215 O O . CYS A 1 277 ? 14.175 0.098 -23.327 1.00 98.44 277 CYS A O 1
ATOM 2217 N N . ARG A 1 278 ? 12.050 -0.457 -22.825 1.00 98.19 278 ARG A N 1
ATOM 2218 C CA . ARG A 1 278 ? 12.312 -1.580 -21.908 1.00 98.19 278 ARG A CA 1
ATOM 2219 C C . ARG A 1 278 ? 13.419 -2.509 -22.380 1.00 98.19 278 ARG A C 1
ATOM 2221 O O . ARG A 1 278 ? 14.395 -2.697 -21.660 1.00 98.19 278 ARG A O 1
ATOM 2228 N N . ASP A 1 279 ? 13.275 -3.087 -23.569 1.00 97.81 279 ASP A N 1
ATOM 2229 C CA . ASP A 1 279 ? 14.172 -4.160 -24.011 1.00 97.81 279 ASP A CA 1
ATOM 2230 C C . ASP A 1 279 ? 15.584 -3.625 -24.311 1.00 97.81 279 ASP A C 1
ATOM 2232 O O . ASP A 1 279 ? 16.575 -4.293 -24.024 1.00 97.81 279 ASP A O 1
ATOM 2236 N N . ALA A 1 280 ? 15.696 -2.372 -24.767 1.00 98.50 280 ALA A N 1
ATOM 2237 C CA . ALA A 1 280 ? 16.987 -1.702 -24.919 1.00 98.50 280 ALA A CA 1
ATOM 2238 C C . ALA A 1 280 ? 17.668 -1.441 -23.563 1.00 98.50 280 ALA A C 1
ATOM 2240 O O . ALA A 1 280 ? 18.879 -1.619 -23.441 1.00 98.50 280 ALA A O 1
ATOM 2241 N N . LEU A 1 281 ? 16.902 -1.041 -22.540 1.00 98.50 281 LEU A N 1
ATOM 2242 C CA . LEU A 1 281 ? 17.437 -0.822 -21.192 1.00 98.50 281 LEU A CA 1
ATOM 2243 C C . LEU A 1 281 ? 17.839 -2.138 -20.512 1.00 98.50 281 LEU A C 1
ATOM 2245 O O . LEU A 1 281 ? 18.883 -2.189 -19.869 1.00 98.50 281 LEU A O 1
ATOM 2249 N N . LEU A 1 282 ? 17.051 -3.206 -20.677 1.00 98.00 282 LEU A N 1
ATOM 2250 C CA . LEU A 1 282 ? 17.381 -4.539 -20.161 1.00 98.00 282 LEU A CA 1
ATOM 2251 C C . LEU A 1 282 ? 18.675 -5.075 -20.779 1.00 98.00 282 LEU A C 1
ATOM 2253 O O . LEU A 1 282 ? 19.508 -5.593 -20.038 1.00 98.00 282 LEU A O 1
ATOM 2257 N N . ALA A 1 283 ? 18.864 -4.912 -22.091 1.00 98.00 283 ALA A N 1
ATOM 2258 C CA . ALA A 1 283 ? 20.086 -5.333 -22.775 1.00 98.00 283 ALA A CA 1
ATOM 2259 C C . ALA A 1 283 ? 21.315 -4.510 -22.343 1.00 98.00 283 ALA A C 1
ATOM 2261 O O . ALA A 1 283 ? 22.381 -5.069 -22.093 1.00 98.00 283 ALA A O 1
ATOM 2262 N N . ASP A 1 284 ? 21.176 -3.186 -22.204 1.00 98.31 284 ASP A N 1
ATOM 2263 C CA . ASP A 1 284 ? 22.255 -2.331 -21.689 1.00 98.31 284 ASP A CA 1
ATOM 2264 C C . ASP A 1 284 ? 22.637 -2.702 -20.244 1.00 98.31 284 ASP A C 1
ATOM 2266 O O . ASP A 1 284 ? 23.824 -2.782 -19.913 1.00 98.31 284 ASP A O 1
ATOM 2270 N N . PHE A 1 285 ? 21.646 -2.972 -19.389 1.00 98.12 285 PHE A N 1
ATOM 2271 C CA . PHE A 1 285 ? 21.874 -3.388 -18.008 1.00 98.12 285 PHE A CA 1
ATOM 2272 C C . PHE A 1 285 ? 22.602 -4.733 -17.937 1.00 98.12 285 PHE A C 1
ATOM 2274 O O . PHE A 1 285 ? 23.594 -4.858 -17.219 1.00 98.12 285 PHE A O 1
ATOM 2281 N N . GLU A 1 286 ? 22.142 -5.721 -18.703 1.00 97.56 286 GLU A N 1
ATOM 2282 C CA . GLU A 1 286 ? 22.773 -7.037 -18.815 1.00 97.56 286 GLU A CA 1
ATOM 2283 C C . GLU A 1 286 ? 24.228 -6.909 -19.276 1.00 97.56 286 GLU A C 1
ATOM 2285 O O . GLU A 1 286 ? 25.133 -7.396 -18.602 1.00 97.56 286 GLU A O 1
ATOM 2290 N N . GLN A 1 287 ? 24.489 -6.184 -20.367 1.00 97.25 287 GLN A N 1
ATOM 2291 C CA . GLN A 1 287 ? 25.842 -6.020 -20.898 1.00 97.25 287 GLN A CA 1
ATOM 2292 C C . GLN A 1 287 ? 26.801 -5.423 -19.857 1.00 97.25 287 GLN A C 1
ATOM 2294 O O . GLN A 1 287 ? 27.960 -5.842 -19.759 1.00 97.25 287 GLN A O 1
ATOM 2299 N N . LYS A 1 288 ? 26.319 -4.459 -19.065 1.00 96.25 288 LYS A N 1
ATOM 2300 C CA . LYS A 1 288 ? 27.093 -3.825 -17.992 1.00 96.25 288 LYS A CA 1
ATOM 2301 C C . LYS A 1 288 ? 27.324 -4.761 -16.810 1.00 96.25 288 LYS A C 1
ATOM 2303 O O . LYS A 1 288 ? 28.425 -4.759 -16.267 1.00 96.25 288 LYS A O 1
ATOM 2308 N N . TRP A 1 289 ? 26.329 -5.556 -16.420 1.00 96.62 289 TRP A N 1
ATOM 2309 C CA . TRP A 1 289 ? 26.317 -6.262 -15.134 1.00 96.62 289 TRP A CA 1
ATOM 2310 C C . TRP A 1 289 ? 26.378 -7.787 -15.216 1.00 96.62 289 TRP A C 1
ATOM 2312 O O . TRP A 1 289 ? 26.438 -8.423 -14.172 1.00 96.62 289 TRP A O 1
ATOM 2322 N N . GLN A 1 290 ? 26.464 -8.393 -16.403 1.00 94.56 290 GLN A N 1
ATOM 2323 C CA . GLN A 1 290 ? 26.493 -9.855 -16.602 1.00 94.56 290 GLN A CA 1
ATOM 2324 C C . GLN A 1 290 ? 27.556 -10.604 -15.775 1.00 94.56 290 GLN A C 1
ATOM 2326 O O . GLN A 1 290 ? 27.414 -11.800 -15.516 1.00 94.56 290 GLN A O 1
ATOM 2331 N N . HIS A 1 291 ? 28.617 -9.904 -15.359 1.00 92.62 291 HIS A N 1
ATOM 2332 C CA . HIS A 1 291 ? 29.705 -10.417 -14.528 1.00 92.62 291 HIS A CA 1
ATOM 2333 C C . HIS A 1 291 ? 29.401 -10.387 -13.019 1.00 92.62 291 HIS A C 1
ATOM 2335 O O . HIS A 1 291 ? 30.036 -11.115 -12.256 1.00 92.62 291 HIS A O 1
ATOM 2341 N N . ASP A 1 292 ? 28.452 -9.559 -12.579 1.00 94.50 292 ASP A N 1
ATOM 2342 C CA . ASP A 1 292 ? 28.014 -9.459 -11.192 1.00 94.50 292 ASP A CA 1
ATOM 2343 C C . ASP A 1 292 ? 26.742 -10.282 -10.999 1.00 94.50 292 ASP A C 1
ATOM 2345 O O . ASP A 1 292 ? 25.638 -9.910 -11.409 1.00 94.50 292 ASP A O 1
ATOM 2349 N N . GLY A 1 293 ? 26.904 -11.418 -10.322 1.00 92.31 293 GLY A N 1
ATOM 2350 C CA . GLY A 1 293 ? 25.791 -12.280 -9.976 1.00 92.31 293 GLY A CA 1
ATOM 2351 C C . GLY A 1 293 ? 24.677 -11.507 -9.270 1.00 92.31 293 GLY A C 1
ATOM 2352 O O . GLY A 1 293 ? 23.551 -11.495 -9.759 1.00 92.31 293 GLY A O 1
ATOM 2353 N N . LEU A 1 294 ? 24.932 -10.869 -8.131 1.00 93.81 294 LEU A N 1
ATOM 2354 C CA . LEU A 1 294 ? 23.861 -10.293 -7.300 1.00 93.81 294 LEU A CA 1
ATOM 2355 C C . LEU A 1 294 ? 23.071 -9.203 -8.030 1.00 93.81 294 LEU A C 1
ATOM 2357 O O . LEU A 1 294 ? 21.873 -9.042 -7.796 1.00 93.81 294 LEU A O 1
ATOM 2361 N N . VAL A 1 295 ? 23.717 -8.477 -8.940 1.00 95.62 295 VAL A N 1
ATOM 2362 C CA . VAL A 1 295 ? 23.034 -7.497 -9.787 1.00 95.62 295 VAL A CA 1
ATOM 2363 C C . VAL A 1 295 ? 22.174 -8.192 -10.849 1.00 95.62 295 VAL A C 1
ATOM 2365 O O . VAL A 1 295 ? 21.018 -7.810 -11.040 1.00 95.62 295 VAL A O 1
ATOM 2368 N N . MET A 1 296 ? 22.672 -9.270 -11.462 1.00 96.75 296 MET A N 1
ATOM 2369 C CA . MET A 1 296 ? 21.896 -10.072 -12.413 1.00 96.75 296 MET A CA 1
ATOM 2370 C C . MET A 1 296 ? 20.680 -10.779 -11.794 1.00 96.75 296 MET A C 1
ATOM 2372 O O . MET A 1 296 ? 19.706 -10.973 -12.510 1.00 96.75 296 MET A O 1
ATOM 2376 N N . ASP A 1 297 ? 20.661 -11.103 -10.489 1.00 96.62 297 ASP A N 1
ATOM 2377 C CA . ASP A 1 297 ? 19.432 -11.594 -9.819 1.00 96.62 297 ASP A CA 1
ATOM 2378 C C . ASP A 1 297 ? 18.273 -10.614 -10.027 1.00 96.62 297 ASP A C 1
ATOM 2380 O O . ASP A 1 297 ? 17.148 -11.003 -10.325 1.00 96.62 297 ASP A O 1
ATOM 2384 N N . LYS A 1 298 ? 18.548 -9.312 -9.912 1.00 95.81 298 LYS A N 1
ATOM 2385 C CA . LYS A 1 298 ? 17.515 -8.285 -10.064 1.00 95.81 298 LYS A CA 1
ATOM 2386 C C . LYS A 1 298 ? 17.010 -8.213 -11.499 1.00 95.81 298 LYS A C 1
ATOM 2388 O O . LYS A 1 298 ? 15.820 -8.023 -11.711 1.00 95.81 298 LYS A O 1
ATOM 2393 N N . TRP A 1 299 ? 17.905 -8.387 -12.468 1.00 97.62 299 TRP A N 1
ATOM 2394 C CA . TRP A 1 299 ? 17.543 -8.447 -13.881 1.00 97.62 299 TRP A CA 1
ATOM 2395 C C . TRP A 1 299 ? 16.685 -9.680 -14.195 1.00 97.62 299 TRP A C 1
ATOM 2397 O O . TRP A 1 299 ? 15.645 -9.536 -14.832 1.00 97.62 299 TRP A O 1
ATOM 2407 N N . PHE A 1 300 ? 17.046 -10.860 -13.676 1.00 97.62 300 PHE A N 1
ATOM 2408 C CA . PHE A 1 300 ? 16.231 -12.073 -13.814 1.00 97.62 300 PHE A CA 1
ATOM 2409 C C . PHE A 1 300 ? 14.844 -11.899 -13.188 1.00 97.62 300 PHE A C 1
ATOM 2411 O O . PHE A 1 300 ? 13.851 -12.197 -13.844 1.00 97.62 300 PHE A O 1
ATOM 2418 N N . ALA A 1 301 ? 14.756 -11.312 -11.991 1.00 96.94 301 ALA A N 1
ATOM 2419 C CA . ALA A 1 301 ? 13.475 -11.075 -11.320 1.00 96.94 301 ALA A CA 1
ATOM 2420 C C . ALA A 1 301 ? 12.574 -10.104 -12.091 1.00 96.94 301 ALA A C 1
ATOM 2422 O O . ALA A 1 301 ? 11.349 -10.249 -12.104 1.00 96.94 301 ALA A O 1
ATOM 2423 N N . LEU A 1 302 ? 13.166 -9.112 -12.762 1.00 96.00 302 LEU A N 1
ATOM 2424 C CA . LEU A 1 302 ? 12.414 -8.236 -13.652 1.00 96.00 302 LEU A CA 1
ATOM 2425 C C . LEU A 1 302 ? 11.895 -8.997 -14.866 1.00 96.00 302 LEU A C 1
ATOM 2427 O O . LEU A 1 302 ? 10.717 -8.853 -15.170 1.00 96.00 302 LEU A O 1
ATOM 2431 N N . GLN A 1 303 ? 12.720 -9.834 -15.500 1.00 96.75 303 GLN A N 1
ATOM 2432 C CA . GLN A 1 303 ? 12.300 -10.663 -16.632 1.00 96.75 303 GLN A CA 1
ATOM 2433 C C . GLN A 1 303 ? 11.187 -11.653 -16.249 1.00 96.75 303 GLN A C 1
ATOM 2435 O O . GLN A 1 303 ? 10.199 -11.768 -16.969 1.00 96.75 303 GLN A O 1
ATOM 2440 N N . ALA A 1 304 ? 11.307 -12.312 -15.094 1.00 96.25 304 ALA A N 1
ATOM 2441 C CA . ALA A 1 304 ? 10.345 -13.298 -14.600 1.00 96.25 304 ALA A CA 1
ATOM 2442 C C . ALA A 1 304 ? 8.977 -12.703 -14.248 1.00 96.25 304 ALA A C 1
ATOM 2444 O O . ALA A 1 304 ? 7.971 -13.404 -14.230 1.00 96.25 304 ALA A O 1
ATOM 2445 N N . THR A 1 305 ? 8.933 -11.402 -13.953 1.00 93.94 305 THR A N 1
ATOM 2446 C CA . THR A 1 305 ? 7.712 -10.716 -13.519 1.00 93.94 305 THR A CA 1
ATOM 2447 C C . THR A 1 305 ? 7.192 -9.724 -14.559 1.00 93.94 305 THR A C 1
ATOM 2449 O O . THR A 1 305 ? 6.483 -8.772 -14.218 1.00 93.94 305 THR A O 1
ATOM 2452 N N . ARG A 1 306 ? 7.562 -9.913 -15.827 1.00 94.06 306 ARG A N 1
ATOM 2453 C CA . ARG A 1 306 ? 7.058 -9.113 -16.944 1.00 94.06 306 ARG A CA 1
ATOM 2454 C C . ARG A 1 306 ? 5.555 -9.332 -17.163 1.00 94.06 306 ARG A C 1
ATOM 2456 O O . ARG A 1 306 ? 5.085 -10.445 -16.950 1.00 94.06 306 ARG A O 1
ATOM 2463 N N . PRO A 1 307 ? 4.819 -8.305 -17.623 1.00 93.12 307 PRO A N 1
ATOM 2464 C CA . PRO A 1 307 ? 3.394 -8.427 -17.928 1.00 93.12 307 PRO A CA 1
ATOM 2465 C C . PRO A 1 307 ? 3.112 -9.043 -19.314 1.00 93.12 307 PRO A C 1
ATOM 2467 O O . PRO A 1 307 ? 1.959 -9.098 -19.721 1.00 93.12 307 PRO A O 1
ATOM 2470 N N . ASP A 1 308 ? 4.136 -9.448 -20.081 1.00 94.31 308 ASP A N 1
ATOM 2471 C CA . ASP A 1 308 ? 3.937 -10.007 -21.424 1.00 94.31 308 ASP A CA 1
ATOM 2472 C C . ASP A 1 308 ? 3.187 -11.356 -21.361 1.00 94.31 308 ASP A C 1
ATOM 2474 O O . ASP A 1 308 ? 3.514 -12.215 -20.542 1.00 94.31 308 ASP A O 1
ATOM 2478 N N . GLU A 1 309 ? 2.248 -11.595 -22.284 1.00 93.69 309 GLU A N 1
ATOM 2479 C CA . GLU A 1 309 ? 1.493 -12.863 -22.361 1.00 93.69 309 GLU A CA 1
ATOM 2480 C C . GLU A 1 309 ? 2.409 -14.093 -22.508 1.00 93.69 309 GLU A C 1
ATOM 2482 O O . GLU A 1 309 ? 2.100 -15.178 -22.017 1.00 93.69 309 GLU A O 1
ATOM 2487 N N . ASN A 1 310 ? 3.566 -13.924 -23.154 1.00 95.00 310 ASN A N 1
ATOM 2488 C CA . ASN A 1 310 ? 4.557 -14.976 -23.365 1.00 95.00 310 ASN A CA 1
ATOM 2489 C C . ASN A 1 310 ? 5.683 -14.990 -22.312 1.00 95.00 310 ASN A C 1
ATOM 2491 O O . ASN A 1 310 ? 6.736 -15.584 -22.550 1.00 95.00 310 ASN A O 1
ATOM 2495 N N . VAL A 1 311 ? 5.494 -14.366 -21.140 1.00 96.12 311 VAL A N 1
ATOM 2496 C CA . VAL A 1 311 ? 6.521 -14.299 -20.080 1.00 96.12 311 VAL A CA 1
ATOM 2497 C C . VAL A 1 311 ? 7.061 -15.675 -19.674 1.00 96.12 311 VAL A C 1
ATOM 2499 O O . VAL A 1 311 ? 8.255 -15.811 -19.418 1.00 96.12 311 VAL A O 1
ATOM 2502 N N . LEU A 1 312 ? 6.232 -16.724 -19.692 1.00 96.94 312 LEU A N 1
ATOM 2503 C CA . LEU A 1 312 ? 6.685 -18.086 -19.394 1.00 96.94 312 LEU A CA 1
ATOM 2504 C C . LEU A 1 312 ? 7.724 -18.591 -20.408 1.00 96.94 312 LEU A C 1
ATOM 2506 O O . LEU A 1 312 ? 8.697 -19.234 -20.019 1.00 96.94 312 LEU A O 1
ATOM 2510 N N . GLU A 1 313 ? 7.548 -18.285 -21.694 1.00 97.38 313 GLU A N 1
ATOM 2511 C CA . GLU A 1 313 ? 8.515 -18.646 -22.737 1.00 97.38 313 GLU A CA 1
ATOM 2512 C C . GLU A 1 313 ? 9.829 -17.881 -22.539 1.00 97.38 313 GLU A C 1
ATOM 2514 O O . GLU A 1 313 ? 10.909 -18.461 -22.649 1.00 97.38 313 GLU A O 1
ATOM 2519 N N . ILE A 1 314 ? 9.745 -16.596 -22.171 1.00 95.56 314 ILE A N 1
ATOM 2520 C CA . ILE A 1 314 ? 10.916 -15.773 -21.835 1.00 95.56 314 ILE A CA 1
ATOM 2521 C C . ILE A 1 314 ? 11.684 -16.407 -20.669 1.00 95.56 314 ILE A C 1
ATOM 2523 O O . ILE A 1 314 ? 12.897 -16.590 -20.761 1.00 95.56 314 ILE A O 1
ATOM 2527 N N . VAL A 1 315 ? 10.988 -16.796 -19.596 1.00 96.94 315 VAL A N 1
ATOM 2528 C CA . VAL A 1 315 ? 11.594 -17.458 -18.430 1.00 96.94 315 VAL A CA 1
ATOM 2529 C C . VAL A 1 315 ? 12.289 -18.758 -18.827 1.00 96.94 315 VAL A C 1
ATOM 2531 O O . VAL A 1 315 ? 13.436 -18.973 -18.440 1.00 96.94 315 VAL A O 1
ATOM 2534 N N . GLN A 1 316 ? 11.639 -19.597 -19.637 1.00 96.56 316 GLN A N 1
ATOM 2535 C CA . GLN A 1 316 ? 12.220 -20.857 -20.110 1.00 96.56 316 GLN A CA 1
ATOM 2536 C C . GLN A 1 316 ? 13.509 -20.635 -20.906 1.00 96.56 316 GLN A C 1
ATOM 2538 O O . GLN A 1 316 ? 14.493 -21.328 -20.668 1.00 96.56 316 GLN A O 1
ATOM 2543 N N . VAL A 1 317 ? 13.542 -19.639 -21.796 1.00 96.69 317 VAL A N 1
ATOM 2544 C CA . VAL A 1 317 ? 14.755 -19.281 -22.550 1.00 96.69 317 VAL A CA 1
ATOM 2545 C C . VAL A 1 317 ? 15.869 -18.789 -21.620 1.00 96.69 317 VAL A C 1
ATOM 2547 O O . VAL A 1 317 ? 17.038 -19.118 -21.815 1.00 96.69 317 VAL A O 1
ATOM 2550 N N . LEU A 1 318 ? 15.529 -18.028 -20.578 1.00 96.31 318 LEU A N 1
ATOM 2551 C CA . LEU A 1 318 ? 16.507 -17.508 -19.620 1.00 96.31 318 LEU A CA 1
ATOM 2552 C C . LEU A 1 318 ? 17.133 -18.583 -18.724 1.00 96.31 318 LEU A C 1
ATOM 2554 O O . LEU A 1 318 ? 18.195 -18.335 -18.150 1.00 96.31 318 LEU A O 1
ATOM 2558 N N . MET A 1 319 ? 16.549 -19.782 -18.643 1.00 95.81 319 MET A N 1
ATOM 2559 C CA . MET A 1 319 ? 17.178 -20.914 -17.955 1.00 95.81 319 MET A CA 1
ATOM 2560 C C . MET A 1 319 ? 18.464 -21.390 -18.651 1.00 95.81 319 MET A C 1
ATOM 2562 O O . MET A 1 319 ? 19.314 -21.993 -17.999 1.00 95.81 319 MET A O 1
ATOM 2566 N N . ASP A 1 320 ? 18.643 -21.080 -19.938 1.00 95.88 320 ASP A N 1
ATOM 2567 C CA . ASP A 1 320 ? 19.867 -21.368 -20.696 1.00 95.88 320 ASP A CA 1
ATOM 2568 C C . ASP A 1 320 ? 20.835 -20.166 -20.742 1.00 95.88 320 ASP A C 1
ATOM 2570 O O . ASP A 1 320 ? 21.884 -20.214 -21.392 1.00 95.88 320 ASP A O 1
ATOM 2574 N N . HIS A 1 321 ? 20.507 -19.067 -20.054 1.00 96.25 321 HIS A N 1
ATOM 2575 C CA . HIS A 1 321 ? 21.320 -17.856 -20.051 1.00 96.25 321 HIS A CA 1
ATOM 2576 C C . HIS A 1 321 ? 22.689 -18.092 -19.374 1.00 96.25 321 HIS A C 1
ATOM 2578 O O . HIS A 1 321 ? 22.733 -18.685 -18.295 1.00 96.25 321 HIS A O 1
ATOM 2584 N N . PRO A 1 322 ? 23.817 -17.561 -19.898 1.00 94.19 322 PRO A N 1
ATOM 2585 C CA . PRO A 1 322 ? 25.151 -17.786 -19.320 1.00 94.19 322 PRO A CA 1
ATOM 2586 C C . PRO A 1 322 ? 25.302 -17.362 -17.850 1.00 94.19 322 PRO A C 1
ATOM 2588 O O . PRO A 1 322 ? 26.080 -17.952 -17.103 1.00 94.19 322 PRO A O 1
ATOM 2591 N N . SER A 1 323 ? 24.558 -16.336 -17.426 1.00 94.12 323 SER A N 1
ATOM 2592 C CA . SER A 1 323 ? 24.516 -15.871 -16.029 1.00 94.12 323 SER A CA 1
ATOM 2593 C C . SER A 1 323 ? 23.505 -16.624 -15.144 1.00 94.12 323 SER A C 1
ATOM 2595 O O . SER A 1 323 ? 23.38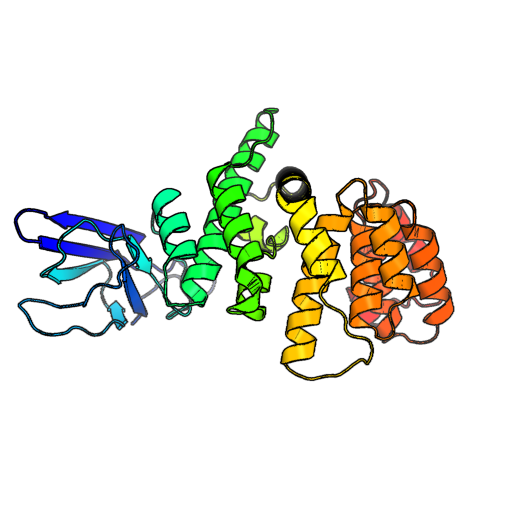1 -16.284 -13.964 1.00 94.12 323 SER A O 1
ATOM 2597 N N . PHE A 1 324 ? 22.774 -17.614 -15.672 1.00 95.50 324 PHE A N 1
ATOM 2598 C CA . PHE A 1 324 ? 21.866 -18.475 -14.910 1.00 95.50 324 PHE A CA 1
ATOM 2599 C C . PHE A 1 324 ? 22.549 -19.797 -14.528 1.00 95.50 324 PHE A C 1
ATOM 2601 O O . PHE A 1 324 ? 23.338 -20.368 -15.276 1.00 95.50 324 PHE A O 1
ATOM 2608 N N . ASN A 1 325 ? 22.261 -20.290 -13.321 1.00 92.44 325 ASN A N 1
ATOM 2609 C CA . ASN A 1 325 ? 22.772 -21.569 -12.836 1.00 92.44 325 ASN A CA 1
ATOM 2610 C C . ASN A 1 325 ? 21.795 -22.171 -11.824 1.00 92.44 325 ASN A C 1
ATOM 2612 O O . ASN A 1 325 ? 21.631 -21.632 -10.730 1.00 92.44 325 ASN A O 1
ATOM 2616 N N . PHE A 1 326 ? 21.216 -23.325 -12.161 1.00 93.19 326 PHE A N 1
ATOM 2617 C CA . PHE A 1 326 ? 20.229 -24.025 -11.332 1.00 93.19 326 PHE A CA 1
ATOM 2618 C C . PHE A 1 326 ? 20.759 -24.419 -9.940 1.00 93.19 326 PHE A C 1
ATOM 2620 O O . PHE A 1 326 ? 20.000 -24.515 -8.980 1.00 93.19 326 PHE A O 1
ATOM 2627 N N . ASN A 1 327 ? 22.075 -24.610 -9.802 1.00 94.38 327 ASN A N 1
ATOM 2628 C CA . ASN A 1 327 ? 22.708 -24.967 -8.531 1.00 94.38 327 ASN A CA 1
ATOM 2629 C C . ASN A 1 327 ? 22.971 -23.756 -7.624 1.00 94.38 327 ASN A C 1
ATOM 2631 O O . ASN A 1 327 ? 23.440 -23.930 -6.500 1.00 94.38 327 ASN A O 1
ATOM 2635 N N . ASN A 1 328 ? 22.708 -22.533 -8.094 1.00 94.25 328 ASN A N 1
ATOM 2636 C CA . ASN A 1 328 ? 22.789 -21.332 -7.276 1.00 94.25 328 ASN A CA 1
ATOM 2637 C C . ASN A 1 328 ? 21.380 -20.970 -6.762 1.00 94.25 328 ASN A C 1
ATOM 2639 O O . ASN A 1 328 ? 20.545 -20.524 -7.550 1.00 94.25 328 ASN A O 1
ATOM 2643 N N . PRO A 1 329 ? 21.110 -21.090 -5.447 1.00 94.56 329 PRO A N 1
ATOM 2644 C CA . PRO A 1 329 ? 19.789 -20.809 -4.889 1.00 94.56 329 PRO A CA 1
ATOM 2645 C C . PRO A 1 329 ? 19.296 -19.381 -5.132 1.00 94.56 329 PRO A C 1
ATOM 2647 O O . PRO A 1 329 ? 18.091 -19.170 -5.217 1.00 94.56 329 PRO A O 1
ATOM 2650 N N . ASN A 1 330 ? 20.198 -18.400 -5.247 1.00 93.62 330 ASN A N 1
ATOM 2651 C CA . ASN A 1 330 ? 19.801 -17.024 -5.537 1.00 93.62 330 ASN A CA 1
ATOM 2652 C C . ASN A 1 330 ? 19.309 -16.893 -6.983 1.00 93.62 330 ASN A C 1
ATOM 2654 O O . ASN A 1 330 ? 18.259 -16.296 -7.195 1.00 93.62 330 ASN A O 1
ATOM 2658 N N . ARG A 1 331 ? 19.989 -17.537 -7.951 1.00 93.31 331 ARG A N 1
ATOM 2659 C CA . ARG A 1 331 ? 19.534 -17.595 -9.356 1.00 93.31 331 ARG A CA 1
ATOM 2660 C C . ARG A 1 331 ? 18.157 -18.228 -9.466 1.00 93.31 331 ARG A C 1
ATOM 2662 O O . ARG A 1 331 ? 17.279 -17.643 -10.078 1.00 93.31 331 ARG A O 1
ATOM 2669 N N . LEU A 1 332 ? 17.981 -19.382 -8.823 1.00 94.50 332 LEU A N 1
ATOM 2670 C CA . LEU A 1 332 ? 16.731 -20.140 -8.858 1.00 94.50 332 LEU A CA 1
ATOM 2671 C C . LEU A 1 332 ? 15.560 -19.413 -8.178 1.00 94.50 332 LEU A C 1
ATOM 2673 O O . LEU A 1 332 ? 14.415 -19.678 -8.492 1.00 94.50 332 LEU A O 1
ATOM 2677 N N . ARG A 1 333 ? 15.822 -18.535 -7.205 1.00 94.62 333 ARG A N 1
ATOM 2678 C CA . ARG A 1 333 ? 14.772 -17.708 -6.584 1.00 94.62 333 ARG A CA 1
ATOM 2679 C C . ARG A 1 333 ? 14.444 -16.458 -7.390 1.00 94.62 333 ARG A C 1
ATOM 2681 O O . ARG A 1 333 ? 13.399 -15.860 -7.159 1.00 94.62 333 ARG A O 1
ATOM 2688 N N . SER A 1 334 ? 15.376 -16.019 -8.230 1.00 94.81 334 SER A N 1
ATOM 2689 C CA . SER A 1 334 ? 15.264 -14.758 -8.958 1.00 94.81 334 SER A CA 1
ATOM 2690 C C . SER A 1 334 ? 14.649 -14.925 -10.342 1.00 94.81 334 SER A C 1
ATOM 2692 O O . SER A 1 334 ? 14.135 -13.949 -10.864 1.00 94.81 334 SER A O 1
ATOM 2694 N N . LEU A 1 335 ? 14.705 -16.119 -10.930 1.00 94.06 335 LEU A N 1
ATOM 2695 C CA . LEU A 1 335 ? 14.012 -16.494 -12.164 1.00 94.06 335 LEU A CA 1
ATOM 2696 C C . LEU A 1 335 ? 12.965 -17.551 -11.825 1.00 94.06 335 LEU A C 1
ATOM 2698 O O . LEU A 1 335 ? 11.801 -17.369 -12.239 1.00 94.06 335 LEU A O 1
#

Foldseek 3Di:
DWDWDADQVQRKIKIKDADDDPADPVGHDDDFDFAFKAKWWAAPVLHTDFFDDPPHGDHSTDGDGDRIDMDMGGPNNHDTLMQICFPVSDVDDDDDDDDLSSLLSQLPRPPRLRSVQVSLQVLLLVLLVVQLVCVVVVHDRDHDPSNLVSLLVLLVVCVVPLQSSLSSLDRDDLVVSQVVDPDGDSVSSVVSSLVVLQVSLVSCVVSLVVLLVVLDDLDDDPDPVSVSSLSSNLSSLLSNCSDPCNQVVLVVQLVSDPDPSSVLSSQLSCQANVHPCNVVSLVVQCVVCVVPLVSVLSSLLSLCPGPDPCSVVSNVVCCPPPSADPPDVSSVVSD

pLDDT: mean 96.71, std 1.98, range [87.56, 98.81]

Sequence (335 aa):
LISDAYDEQTHTYRLTVSQSTPPTADQMEKVNLHIPLKIALYDAKGTKQMLQHNGELLSDVLNVTEKDQVFEFHGIYGRPIPALLCDFSAPVKLDYDYTTEQLLGLLKFADNQFARWDAAQMLFTQELRRNVAHFQQGEAFDISPDVLTALAHVLENYEQDIELATLILTLPKDIEFAESFKTIDPDGISAAREFMLVQIAEYLKEDLLRIYTHIRLENYQVTQEDIALRAMRNLCLSYLAYTNLGNTVVQKHYNNANNMTDTLAALNMATKAALPCRDALLADFEQKWQHDGLVMDKWFALQATRPDENVLEIVQVLMDHPSFNFNNPNRLRSL